Protein AF-A0AAD2PWJ9-F1 (afdb_monomer_lite)

Radius of gyration: 21.35 Å; chains: 1; bounding box: 57×37×67 Å

Foldseek 3Di:
DDPVVVVVVVVVVVVPDQDWDWDADPQQWIWIAHSVQRDIDGGPHHDDPLNVVLVVCVVVDPDADVVQFVQWAWDAPVDPQGIFIFRAPVVVPWDWDAFSHWPHWLAADKDQDPVPAPDCLLWDDQDVRRIIGRCPVVCVDRVTDDCSRAAAAPQVPAFKDKDKDKDQAPPVVPPPPDVRIDIIIIMTGRGIHTHGDTHHYHPDDVVCVVVVVVND

Sequence (216 aa):
MSLRFTILLLLSSFISRYQAWTIPLPGGGKISYEGSDGLLRIQTQPSPPGLEQMTEALTSASQIDPLIEASIVIKDTGTIKGYGAYWMDEEQGGVVLPKHTFLGFYQGEARNSLDSIKNTEYLMTLDGGNTYVDGYERAQDRSVFSPVHLNHEDASKANCVRMLLTFLSHDENGSDNNNGRIKQCAFFTSRDIACGEELTFDYGSNYWRGRESEKI

pLDDT: mean 81.37, std 14.87, range [47.31, 98.38]

Structure (mmCIF, N/CA/C/O backbone):
data_AF-A0AAD2PWJ9-F1
#
_entry.id   AF-A0AAD2PWJ9-F1
#
loop_
_atom_site.group_PDB
_atom_site.id
_atom_site.type_symbol
_atom_site.label_atom_id
_atom_site.label_alt_id
_atom_site.label_comp_id
_atom_site.label_asym_id
_atom_site.label_entity_id
_atom_site.label_seq_id
_atom_site.pdbx_PDB_ins_code
_atom_site.Cartn_x
_atom_site.Cartn_y
_atom_site.Cartn_z
_atom_site.occupancy
_atom_site.B_iso_or_equiv
_atom_site.auth_seq_id
_atom_site.auth_comp_id
_atom_site.auth_asym_id
_atom_site.auth_atom_id
_atom_site.pdbx_PDB_model_num
ATOM 1 N N . MET A 1 1 ? -36.263 -6.636 -49.260 1.00 54.06 1 MET A N 1
ATOM 2 C CA . MET A 1 1 ? -35.192 -6.445 -48.256 1.00 54.06 1 MET A CA 1
ATOM 3 C C . MET A 1 1 ? -34.879 -7.819 -47.673 1.00 54.06 1 MET A C 1
ATOM 5 O O . MET A 1 1 ? -35.822 -8.499 -47.292 1.00 54.06 1 MET A O 1
ATOM 9 N N . SER A 1 2 ? -33.637 -8.312 -47.755 1.00 67.44 2 SER A N 1
ATOM 10 C CA . SER A 1 2 ? -33.341 -9.708 -47.377 1.00 67.44 2 SER A CA 1
ATOM 11 C C . SER A 1 2 ? -33.334 -9.872 -45.852 1.00 67.44 2 SER A C 1
ATOM 13 O O . SER A 1 2 ? -32.914 -8.960 -45.142 1.00 67.44 2 SER A O 1
ATOM 15 N N . LEU A 1 3 ? -33.754 -11.041 -45.354 1.00 61.19 3 LEU A N 1
ATOM 16 C CA . LEU A 1 3 ? -33.785 -11.379 -43.922 1.00 61.19 3 LEU A CA 1
ATOM 17 C C . LEU A 1 3 ? -32.432 -11.127 -43.224 1.00 61.19 3 LEU A C 1
ATOM 19 O O . LEU A 1 3 ? -32.390 -10.735 -42.063 1.00 61.19 3 LEU A O 1
ATOM 23 N N . ARG A 1 4 ? -31.318 -11.265 -43.960 1.00 57.16 4 ARG A N 1
ATOM 24 C CA . ARG A 1 4 ? -29.963 -10.973 -43.464 1.00 57.16 4 ARG A CA 1
ATOM 25 C C . ARG A 1 4 ? -29.737 -9.478 -43.211 1.00 57.16 4 ARG A C 1
ATOM 27 O O . ARG A 1 4 ? -29.061 -9.128 -42.254 1.00 57.16 4 ARG A O 1
ATOM 34 N N . PHE A 1 5 ? -30.335 -8.605 -44.023 1.00 63.25 5 PHE A N 1
ATOM 35 C CA . PHE A 1 5 ? -30.243 -7.149 -43.866 1.00 63.25 5 PHE A CA 1
ATOM 36 C C . PHE A 1 5 ? -31.072 -6.648 -42.675 1.00 63.25 5 PHE A C 1
ATOM 38 O O . PHE A 1 5 ? -30.644 -5.744 -41.967 1.00 63.25 5 PHE A O 1
ATOM 45 N N . THR A 1 6 ? -32.225 -7.270 -42.408 1.00 65.19 6 THR A N 1
ATOM 46 C CA . THR A 1 6 ? -33.069 -6.949 -41.244 1.00 65.19 6 THR A CA 1
ATOM 47 C C . THR A 1 6 ? -32.429 -7.404 -39.928 1.00 65.19 6 THR A C 1
ATOM 49 O O . THR A 1 6 ? -32.486 -6.669 -38.948 1.00 65.19 6 THR A O 1
ATOM 52 N N . ILE A 1 7 ? -31.753 -8.560 -39.906 1.00 65.81 7 ILE A N 1
ATOM 53 C CA . ILE A 1 7 ? -31.007 -9.041 -38.726 1.00 65.81 7 ILE A CA 1
ATOM 54 C C . ILE A 1 7 ? -29.798 -8.139 -38.426 1.00 65.81 7 ILE A C 1
ATOM 56 O O . ILE A 1 7 ? -29.570 -7.803 -37.268 1.00 65.81 7 ILE A O 1
ATOM 60 N N . LEU A 1 8 ? -29.067 -7.683 -39.450 1.00 55.53 8 LEU A N 1
ATOM 61 C CA . LEU A 1 8 ? -27.950 -6.741 -39.281 1.00 55.53 8 LEU A CA 1
ATOM 62 C C . LEU A 1 8 ? -28.400 -5.361 -38.776 1.00 55.53 8 LEU A C 1
ATOM 64 O O . LEU A 1 8 ? -27.744 -4.807 -37.901 1.00 55.53 8 LEU A O 1
ATOM 68 N N . LEU A 1 9 ? -29.537 -4.843 -39.255 1.00 55.16 9 LEU A N 1
ATOM 69 C CA . LEU A 1 9 ? -30.120 -3.581 -38.772 1.00 55.16 9 LEU A CA 1
ATOM 70 C C . LEU A 1 9 ? -30.690 -3.682 -37.346 1.00 55.16 9 LEU A C 1
ATOM 72 O O . LEU A 1 9 ? -30.608 -2.719 -36.582 1.00 55.16 9 LEU A O 1
ATOM 76 N N . LEU A 1 10 ? -31.241 -4.838 -36.963 1.00 54.06 10 LEU A N 1
ATOM 77 C CA . LEU A 1 10 ? -31.701 -5.095 -35.592 1.00 54.06 10 LEU A CA 1
ATOM 78 C C . LEU A 1 10 ? -30.527 -5.279 -34.622 1.00 54.06 10 LEU A C 1
ATOM 80 O O . LEU A 1 10 ? -30.579 -4.758 -33.514 1.00 54.06 10 LEU A O 1
ATOM 84 N N . LEU A 1 11 ? -29.440 -5.932 -35.047 1.00 54.09 11 LEU A N 1
ATOM 85 C CA . LEU A 1 11 ? -28.205 -6.022 -34.261 1.00 54.09 11 LEU A CA 1
ATOM 86 C C . LEU A 1 11 ? -27.522 -4.656 -34.127 1.00 54.09 11 LEU A C 1
ATOM 88 O O . LEU A 1 11 ? -27.098 -4.302 -33.032 1.00 54.09 11 LEU A O 1
ATOM 92 N N . SER A 1 12 ? -27.476 -3.840 -35.184 1.00 52.56 12 SER A N 1
ATOM 93 C CA . SER A 1 12 ? -26.859 -2.508 -35.108 1.00 52.56 12 SER A CA 1
ATOM 94 C C . SER A 1 12 ? -27.659 -1.520 -34.256 1.00 52.56 12 SER A C 1
ATOM 96 O O . SER A 1 12 ? -27.064 -0.670 -33.601 1.00 52.56 12 SER A O 1
ATOM 98 N N . SER A 1 13 ? -28.991 -1.642 -34.215 1.00 50.00 13 SER A N 1
ATOM 99 C CA . SER A 1 13 ? -29.840 -0.828 -33.328 1.00 50.00 13 SER A CA 1
ATOM 100 C C . SER A 1 13 ? -29.889 -1.336 -31.880 1.00 50.00 13 SER A C 1
ATOM 102 O O . SER A 1 13 ? -30.145 -0.541 -30.975 1.00 50.00 13 SER A O 1
ATOM 104 N N . PHE A 1 14 ? -29.555 -2.610 -31.636 1.00 50.50 14 PHE A N 1
ATOM 105 C CA . PHE A 1 14 ? -29.286 -3.128 -30.288 1.00 50.50 14 PHE A CA 1
ATOM 106 C C . PHE A 1 14 ? -27.912 -2.701 -29.754 1.00 50.50 14 PHE A C 1
ATOM 108 O O . PHE A 1 14 ? -27.767 -2.469 -28.559 1.00 50.50 14 PHE A O 1
ATOM 115 N N . ILE A 1 15 ? -26.916 -2.543 -30.630 1.00 53.16 15 ILE A N 1
ATOM 116 C CA . ILE A 1 15 ? -25.550 -2.153 -30.242 1.00 53.16 15 ILE A CA 1
ATOM 117 C C . ILE A 1 15 ? -25.427 -0.633 -30.022 1.00 53.16 15 ILE A C 1
ATOM 119 O O . ILE A 1 15 ? -24.543 -0.181 -29.302 1.00 53.16 15 ILE A O 1
ATOM 123 N N . SER A 1 16 ? -26.355 0.178 -30.542 1.00 47.31 16 SER A N 1
ATOM 124 C CA . SER A 1 16 ? -26.347 1.638 -30.354 1.00 47.31 16 SER A CA 1
ATOM 125 C C . SER A 1 16 ? -26.913 2.135 -29.013 1.00 47.31 16 SER A C 1
ATOM 127 O O . SER A 1 16 ? -27.195 3.325 -28.869 1.00 47.31 16 SER A O 1
ATOM 129 N N . ARG A 1 17 ? -27.099 1.261 -28.017 1.00 53.38 17 ARG A N 1
ATOM 130 C CA . ARG A 1 17 ? -27.358 1.680 -26.633 1.00 53.38 17 ARG A CA 1
ATOM 131 C C . ARG A 1 17 ? -26.486 0.870 -25.689 1.00 53.38 17 ARG A C 1
ATOM 133 O O . ARG A 1 17 ? -26.799 -0.274 -25.398 1.00 53.38 17 ARG A O 1
ATOM 140 N N . TYR A 1 18 ? -25.416 1.521 -25.251 1.00 59.09 18 TYR A N 1
ATOM 141 C CA . TYR A 1 18 ? -24.544 1.306 -24.095 1.00 59.09 18 TYR A CA 1
ATOM 142 C C . TYR A 1 18 ? -25.186 0.628 -22.865 1.00 59.09 18 TYR A C 1
ATOM 144 O O . TYR A 1 18 ? -25.239 1.203 -21.781 1.00 59.09 18 TYR A O 1
ATOM 152 N N . GLN A 1 19 ? -25.712 -0.585 -22.994 1.00 68.94 19 GLN A N 1
ATOM 153 C CA . GLN A 1 19 ? -26.143 -1.369 -21.848 1.00 68.94 19 GLN A CA 1
ATOM 154 C C . GLN A 1 19 ? -24.957 -2.186 -21.375 1.00 68.94 19 GLN A C 1
ATOM 156 O O . GLN A 1 19 ? -24.329 -2.892 -22.165 1.00 68.94 19 GLN A O 1
ATOM 161 N N . ALA A 1 20 ? -24.636 -2.051 -20.091 1.00 80.38 20 ALA A N 1
ATOM 162 C CA . ALA A 1 20 ? -23.666 -2.923 -19.467 1.00 80.38 20 ALA A CA 1
ATOM 163 C C . ALA A 1 20 ? -24.144 -4.375 -19.596 1.00 80.38 20 ALA A C 1
ATOM 165 O O . ALA A 1 20 ? -25.328 -4.666 -19.407 1.00 80.38 20 ALA A O 1
ATOM 166 N N . TRP A 1 21 ? -23.241 -5.285 -19.940 1.00 86.38 21 TRP A N 1
ATOM 167 C CA . TRP A 1 21 ? -23.565 -6.703 -20.073 1.00 86.38 21 TRP A CA 1
ATOM 168 C C . TRP A 1 21 ? -22.452 -7.566 -19.500 1.00 86.38 21 TRP A C 1
ATOM 170 O O . TRP A 1 21 ? -21.297 -7.158 -19.445 1.00 86.38 21 TRP A O 1
ATOM 180 N N . THR A 1 22 ? -22.813 -8.771 -19.057 1.00 85.56 22 THR A N 1
ATOM 181 C CA . THR A 1 22 ? -21.877 -9.772 -18.534 1.00 85.56 22 THR A CA 1
ATOM 182 C C . THR A 1 22 ? -22.190 -11.134 -19.149 1.00 85.56 22 THR A C 1
ATOM 184 O O . THR A 1 22 ? -23.333 -11.584 -19.118 1.00 85.56 22 THR A O 1
ATOM 187 N N . ILE A 1 23 ? -21.171 -11.798 -19.691 1.00 85.62 23 ILE A N 1
ATOM 188 C CA . ILE A 1 23 ? -21.206 -13.156 -20.236 1.00 85.62 23 ILE A CA 1
ATOM 189 C C . ILE A 1 23 ? -20.394 -14.055 -19.291 1.00 85.62 23 ILE A C 1
ATOM 191 O O . ILE A 1 23 ? -19.178 -13.877 -19.201 1.00 85.62 23 ILE A O 1
ATOM 195 N N . PRO A 1 24 ? -21.008 -15.018 -18.583 1.00 82.62 24 PRO A N 1
ATOM 196 C CA . PRO A 1 24 ? -20.257 -15.965 -17.765 1.00 82.62 24 PRO A CA 1
ATOM 197 C C . PRO A 1 24 ? -19.413 -16.900 -18.645 1.00 82.62 24 PRO A C 1
ATOM 199 O O . PRO A 1 24 ? -19.848 -17.318 -19.720 1.00 82.62 24 PRO A O 1
ATOM 202 N N . LEU A 1 25 ? -18.216 -17.254 -18.180 1.00 73.56 25 LEU A N 1
ATOM 203 C CA . LEU A 1 25 ? -17.320 -18.221 -18.817 1.00 73.56 25 LEU A CA 1
ATOM 204 C C . LEU A 1 25 ? -17.275 -19.539 -18.019 1.00 73.56 25 LEU A C 1
ATOM 206 O O . LEU A 1 25 ? -17.436 -19.534 -16.794 1.00 73.56 25 LEU A O 1
ATOM 210 N N . PRO A 1 26 ? -17.003 -20.684 -18.675 1.00 76.06 26 PRO A N 1
ATOM 211 C CA . PRO A 1 26 ? -16.694 -21.933 -17.981 1.00 76.06 26 PRO A CA 1
ATOM 212 C C . PRO A 1 26 ? -15.538 -21.756 -16.986 1.00 76.06 26 PRO A C 1
ATOM 214 O O . PRO A 1 26 ? -14.587 -21.027 -17.255 1.00 76.06 26 PRO A O 1
ATOM 217 N N . GLY A 1 27 ? -15.614 -22.425 -15.833 1.00 78.94 27 GLY A N 1
ATOM 218 C CA . GLY A 1 27 ? -14.617 -22.273 -14.766 1.00 78.94 27 GLY A CA 1
ATOM 219 C C . GLY A 1 27 ? -14.813 -21.035 -13.883 1.00 78.94 27 GLY A C 1
ATOM 220 O O . GLY A 1 27 ? -13.933 -20.725 -13.090 1.00 78.94 27 GLY A O 1
ATOM 221 N N . GLY A 1 28 ? -15.954 -20.342 -13.995 1.00 77.94 28 GLY A N 1
ATOM 222 C CA . GLY A 1 28 ? -16.345 -19.237 -13.110 1.00 77.94 28 GLY A CA 1
ATOM 223 C C . GLY A 1 28 ? -15.779 -17.866 -13.490 1.00 77.94 28 GLY A C 1
ATOM 224 O O . GLY A 1 28 ? -15.971 -16.912 -12.744 1.00 77.94 28 GLY A O 1
ATOM 225 N N . GLY A 1 29 ? -15.109 -17.753 -14.639 1.00 77.50 29 GLY A N 1
ATOM 226 C CA . GLY A 1 29 ? -14.741 -16.465 -15.229 1.00 77.50 29 GLY A CA 1
ATOM 227 C C . GLY A 1 29 ? -15.942 -15.712 -15.820 1.00 77.50 29 GLY A C 1
ATOM 228 O O . GLY A 1 29 ? -17.065 -16.217 -15.845 1.00 77.50 29 GLY A O 1
ATOM 229 N N . LYS A 1 30 ? -15.709 -14.509 -16.350 1.00 85.88 30 LYS A N 1
ATOM 230 C CA . LYS A 1 30 ? -16.717 -13.698 -17.046 1.00 85.88 30 LYS A CA 1
ATOM 231 C C . LYS A 1 30 ? -16.091 -12.726 -18.047 1.00 85.88 30 LYS A C 1
ATOM 233 O O . LYS A 1 30 ? -14.944 -12.325 -17.897 1.00 85.88 30 LYS A O 1
ATOM 238 N N . ILE A 1 31 ? -16.854 -12.323 -19.055 1.00 78.69 31 ILE A N 1
ATOM 239 C CA . ILE A 1 31 ? -16.565 -11.170 -19.915 1.00 78.69 31 ILE A CA 1
ATOM 240 C C . ILE A 1 31 ? -17.619 -10.119 -19.599 1.00 78.69 31 ILE A C 1
ATOM 242 O O . ILE A 1 31 ? -18.802 -10.432 -19.686 1.00 78.69 31 ILE A O 1
ATOM 246 N N . SER A 1 32 ? -17.236 -8.900 -19.244 1.00 84.25 32 SER A N 1
ATOM 247 C CA . SER A 1 32 ? -18.187 -7.813 -19.008 1.00 84.25 32 SER A CA 1
ATOM 248 C C . SER A 1 32 ? -17.852 -6.580 -19.829 1.00 84.25 32 SER A C 1
ATOM 250 O O . SER A 1 32 ? -16.694 -6.324 -20.141 1.00 84.25 32 SER A O 1
ATOM 252 N N . TYR A 1 33 ? -18.877 -5.822 -20.193 1.00 75.81 33 TYR A N 1
ATOM 253 C CA . TYR A 1 33 ? -18.756 -4.520 -20.833 1.00 75.81 33 TYR A CA 1
ATOM 254 C C . TYR A 1 33 ? -19.504 -3.495 -19.991 1.00 75.81 33 TYR A C 1
ATOM 256 O O . TYR A 1 33 ? -20.677 -3.707 -19.681 1.00 75.81 33 TYR A O 1
ATOM 264 N N . GLU A 1 34 ? -18.840 -2.405 -19.621 1.00 81.31 34 GLU A N 1
ATOM 265 C CA . GLU A 1 34 ? -19.425 -1.287 -18.877 1.00 81.31 34 GLU A CA 1
ATOM 266 C C . GLU A 1 34 ? -19.767 -0.153 -19.848 1.00 81.31 34 GLU A C 1
ATOM 268 O O . GLU A 1 34 ? -18.897 0.451 -20.473 1.00 81.31 34 GLU A O 1
ATOM 273 N N . GLY A 1 35 ? -21.068 0.108 -20.012 1.00 66.12 35 GLY A N 1
ATOM 274 C CA . GLY A 1 35 ? -21.578 1.018 -21.040 1.00 66.12 35 GLY A CA 1
ATOM 275 C C . GLY A 1 35 ? -21.257 2.498 -20.812 1.00 66.12 35 GLY A C 1
ATOM 276 O O . GLY A 1 35 ? -21.171 3.238 -21.784 1.00 66.12 35 GLY A O 1
ATOM 277 N N . SER A 1 36 ? -21.066 2.941 -19.569 1.00 61.59 36 SER A N 1
ATOM 278 C CA . SER A 1 36 ? -20.714 4.336 -19.264 1.00 61.59 36 SER A CA 1
ATOM 279 C C . SER A 1 36 ? -19.275 4.681 -19.655 1.00 61.59 36 SER A C 1
ATOM 281 O O . SER A 1 36 ? -19.013 5.799 -20.094 1.00 61.59 36 SER A O 1
ATOM 283 N N . ASP A 1 37 ? -18.375 3.699 -19.574 1.00 60.62 37 ASP A N 1
ATOM 284 C CA . ASP A 1 37 ? -16.926 3.924 -19.625 1.00 60.62 37 ASP A CA 1
ATOM 285 C C . ASP A 1 37 ? -16.299 3.269 -20.872 1.00 60.62 37 ASP A C 1
ATOM 287 O O . ASP A 1 37 ? -15.117 3.438 -21.164 1.00 60.62 37 ASP A O 1
ATOM 291 N N . GLY A 1 38 ? -17.088 2.485 -21.616 1.00 68.25 38 GLY A N 1
ATOM 292 C CA . GLY A 1 38 ? -16.645 1.744 -22.796 1.00 68.25 38 GLY A CA 1
ATOM 293 C C . GLY A 1 38 ? -15.683 0.593 -22.487 1.00 68.25 38 GLY A C 1
ATOM 294 O O . GLY A 1 38 ? -15.054 0.062 -23.405 1.00 68.25 38 GLY A O 1
ATOM 295 N N . LEU A 1 39 ? -15.554 0.200 -21.219 1.00 64.19 39 LEU A N 1
ATOM 296 C CA . LEU A 1 39 ? -14.553 -0.758 -20.772 1.00 64.19 39 LEU A CA 1
ATOM 297 C C . LEU A 1 39 ? -15.022 -2.201 -20.992 1.00 64.19 39 LEU A C 1
ATOM 299 O O . LEU A 1 39 ? -16.047 -2.623 -20.460 1.00 64.19 39 LEU A O 1
ATOM 303 N N . LEU A 1 40 ? -14.235 -2.980 -21.739 1.00 68.31 40 LEU A N 1
ATOM 304 C CA . LEU A 1 40 ? -14.390 -4.431 -21.868 1.00 68.31 40 LEU A CA 1
ATOM 305 C C . LEU A 1 40 ? -13.434 -5.137 -20.897 1.00 68.31 40 LEU A C 1
ATOM 307 O O . LEU A 1 40 ? -12.215 -5.012 -21.017 1.00 68.31 40 LEU A O 1
ATOM 311 N N . ARG A 1 41 ? -13.973 -5.925 -19.968 1.00 74.88 41 ARG A N 1
ATOM 312 C CA . ARG A 1 41 ? -13.213 -6.743 -19.017 1.00 74.88 41 ARG A CA 1
ATOM 313 C C . ARG A 1 41 ? -13.334 -8.217 -19.390 1.00 74.88 41 ARG A C 1
ATOM 315 O O . ARG A 1 41 ? -14.427 -8.711 -19.652 1.00 74.88 41 ARG A O 1
ATOM 322 N N . ILE A 1 42 ? -12.214 -8.935 -19.386 1.00 76.38 42 ILE A N 1
ATOM 323 C CA . ILE A 1 42 ? -12.177 -10.392 -19.559 1.00 76.38 42 ILE A CA 1
ATOM 324 C C . ILE A 1 42 ? -11.506 -10.984 -18.332 1.00 76.38 42 ILE A C 1
ATOM 326 O O . ILE A 1 42 ? -10.346 -10.702 -18.041 1.00 76.38 42 ILE A O 1
ATOM 330 N N . GLN A 1 43 ? -12.239 -11.835 -17.639 1.00 74.19 43 GLN A N 1
ATOM 331 C CA . GLN A 1 43 ? -11.822 -12.490 -16.421 1.00 74.19 43 GLN A CA 1
ATOM 332 C C . GLN A 1 43 ? -11.886 -14.000 -16.633 1.00 74.19 43 GLN A C 1
ATOM 334 O O . GLN A 1 43 ? -12.955 -14.568 -16.827 1.00 74.19 43 GLN A O 1
ATOM 339 N N . THR A 1 44 ? -10.740 -14.673 -16.624 1.00 73.31 44 THR A N 1
ATOM 340 C CA . THR A 1 44 ? -10.645 -16.099 -16.989 1.00 73.31 44 THR A CA 1
ATOM 341 C C . THR A 1 44 ? -10.761 -17.056 -15.802 1.00 73.31 44 THR A C 1
ATOM 343 O O . THR A 1 44 ? -10.765 -18.266 -15.998 1.00 73.31 44 THR A O 1
ATOM 346 N N . GLN A 1 45 ? -10.837 -16.535 -14.578 1.00 73.56 45 GLN A N 1
ATOM 347 C CA . GLN A 1 45 ? -10.980 -17.302 -13.337 1.00 73.56 45 GLN A CA 1
ATOM 348 C C . GLN A 1 45 ? -12.017 -16.640 -12.420 1.00 73.56 45 GLN A C 1
ATOM 350 O O . GLN A 1 45 ? -12.281 -15.452 -12.607 1.00 73.56 45 GLN A O 1
ATOM 355 N N . PRO A 1 46 ? -12.602 -17.355 -11.442 1.00 73.81 46 PRO A N 1
ATOM 356 C CA . PRO A 1 46 ? -13.548 -16.767 -10.499 1.00 73.81 46 PRO A CA 1
ATOM 357 C C . PRO A 1 46 ? -12.931 -15.581 -9.771 1.00 73.81 46 PRO A C 1
ATOM 359 O O . PRO A 1 46 ? -11.757 -15.622 -9.401 1.00 73.81 46 PRO A O 1
ATOM 362 N N . SER A 1 47 ? -13.727 -14.535 -9.550 1.00 62.09 47 SER A N 1
ATOM 363 C CA . SER A 1 47 ? -13.305 -13.409 -8.719 1.00 62.09 47 SER A CA 1
ATOM 364 C C . SER A 1 47 ? -13.049 -13.969 -7.325 1.00 62.09 47 SER A C 1
ATOM 366 O O . SER A 1 47 ? -13.964 -14.580 -6.761 1.00 62.09 47 SER A O 1
ATOM 368 N N . PRO A 1 48 ? -11.863 -13.771 -6.728 1.00 61.91 48 PRO A N 1
ATOM 369 C CA . PRO A 1 48 ? -11.747 -13.867 -5.286 1.00 61.91 48 PRO A CA 1
ATOM 370 C C . PRO A 1 48 ? -12.861 -13.008 -4.662 1.00 61.91 48 PRO A C 1
ATOM 372 O O . PRO A 1 48 ? -13.139 -11.917 -5.181 1.00 61.91 48 PRO A O 1
ATOM 375 N N . PRO A 1 49 ? -13.528 -13.471 -3.593 1.00 61.72 49 PRO A N 1
ATOM 376 C CA . PRO A 1 49 ? -14.548 -12.677 -2.918 1.00 61.72 49 PRO A CA 1
ATOM 377 C C . PRO A 1 49 ? -14.019 -11.265 -2.613 1.00 61.72 49 PRO A C 1
ATOM 379 O O . PRO A 1 49 ? -12.982 -11.130 -1.971 1.00 61.72 49 PRO A O 1
ATOM 382 N N . GLY A 1 50 ? -14.709 -10.227 -3.100 1.00 59.16 50 GLY A N 1
ATOM 383 C CA . GLY A 1 50 ? -14.326 -8.817 -2.920 1.00 59.16 50 GLY A CA 1
ATOM 384 C C . GLY A 1 50 ? -13.595 -8.157 -4.099 1.00 59.16 50 GLY A C 1
ATOM 385 O O . GLY A 1 50 ? -13.607 -6.932 -4.185 1.00 59.16 50 GLY A O 1
ATOM 386 N N . LEU A 1 51 ? -13.048 -8.919 -5.059 1.00 65.56 51 LEU A N 1
ATOM 387 C CA . LEU A 1 51 ? -12.298 -8.344 -6.191 1.00 65.56 51 LEU A CA 1
ATOM 388 C C . LEU A 1 51 ? -13.151 -7.404 -7.062 1.00 65.56 51 LEU A C 1
ATOM 390 O O . LEU A 1 51 ? -12.650 -6.393 -7.547 1.00 65.56 51 LEU A O 1
ATOM 394 N N . GLU A 1 52 ? -14.434 -7.713 -7.255 1.00 63.91 52 GLU A N 1
ATOM 395 C CA . GLU A 1 52 ? -15.335 -6.896 -8.084 1.00 63.91 52 GLU A CA 1
ATOM 396 C C . GLU A 1 52 ? -15.569 -5.511 -7.478 1.00 63.91 52 GLU A C 1
ATOM 398 O O . GLU A 1 52 ? -15.436 -4.516 -8.179 1.00 63.91 52 GLU A O 1
ATOM 403 N N . GLN A 1 53 ? -15.777 -5.440 -6.160 1.00 64.94 53 GLN A N 1
ATOM 404 C CA . GLN A 1 53 ? -15.939 -4.179 -5.426 1.00 64.94 53 GLN A CA 1
ATOM 405 C C . GLN A 1 53 ? -14.657 -3.336 -5.471 1.00 64.94 53 GLN A C 1
ATOM 407 O O . GLN A 1 53 ? -14.709 -2.130 -5.692 1.00 64.94 53 GLN A O 1
ATOM 412 N N . MET A 1 54 ? -13.492 -3.979 -5.331 1.00 62.84 54 MET A N 1
ATOM 413 C CA . MET A 1 54 ? -12.192 -3.304 -5.453 1.00 62.84 54 MET A CA 1
ATOM 414 C C . MET A 1 54 ? -11.953 -2.779 -6.876 1.00 62.84 54 MET A C 1
ATOM 416 O O . MET A 1 54 ? -11.345 -1.730 -7.067 1.00 62.84 54 MET A O 1
ATOM 420 N N . THR A 1 55 ? -12.432 -3.513 -7.881 1.00 60.91 55 THR A N 1
ATOM 421 C CA . THR A 1 55 ? -12.275 -3.170 -9.297 1.00 60.91 55 THR A CA 1
ATOM 422 C C . THR A 1 55 ? -13.192 -2.020 -9.716 1.00 60.91 55 THR A C 1
ATOM 424 O O . THR A 1 55 ? -12.745 -1.143 -10.454 1.00 60.91 55 THR A O 1
ATOM 427 N N . GLU A 1 56 ? -14.436 -1.991 -9.230 1.00 62.16 56 GLU A N 1
ATOM 428 C CA . GLU A 1 56 ? -15.367 -0.871 -9.428 1.00 62.16 56 GLU A CA 1
ATOM 429 C C . GLU A 1 56 ? -14.815 0.422 -8.816 1.00 62.16 56 GLU A C 1
ATOM 431 O O . GLU A 1 56 ? -14.789 1.452 -9.494 1.00 62.16 56 GLU A O 1
ATOM 436 N N . ALA A 1 57 ? -14.274 0.347 -7.591 1.00 59.06 57 ALA A N 1
ATOM 437 C CA . ALA A 1 57 ? -13.643 1.485 -6.923 1.00 59.06 57 ALA A CA 1
ATOM 438 C C . ALA A 1 57 ? -12.514 2.106 -7.767 1.00 59.06 57 ALA A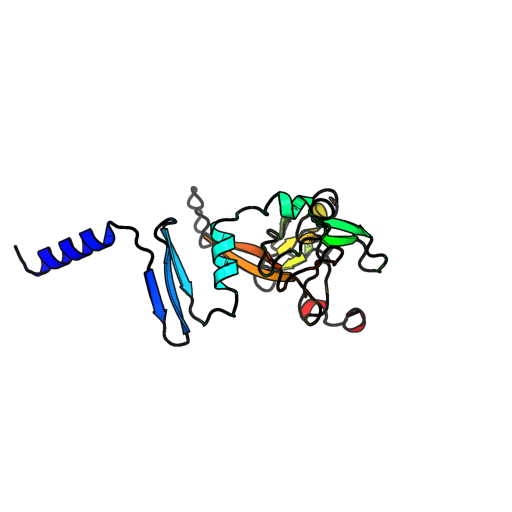 C 1
ATOM 440 O O . ALA A 1 57 ? -12.408 3.327 -7.843 1.00 59.06 57 ALA A O 1
ATOM 441 N N . LEU A 1 58 ? -11.714 1.289 -8.460 1.00 60.84 58 LEU A N 1
ATOM 442 C CA . LEU A 1 58 ? -10.596 1.752 -9.297 1.00 60.84 58 LEU A CA 1
ATOM 443 C C . LEU A 1 58 ? -11.013 2.437 -10.591 1.00 60.84 58 LEU A C 1
ATOM 445 O O . LEU A 1 58 ? -10.299 3.317 -11.063 1.00 60.84 58 LEU A O 1
ATOM 449 N N . THR A 1 59 ? -12.129 2.028 -11.192 1.00 57.97 59 THR A N 1
ATOM 450 C CA . THR A 1 59 ? -12.629 2.685 -12.409 1.00 57.97 59 THR A CA 1
ATOM 451 C C . THR A 1 59 ? -13.099 4.109 -12.140 1.00 57.97 59 THR A C 1
ATOM 453 O O . THR A 1 59 ? -12.968 4.963 -13.012 1.00 57.97 59 THR A O 1
ATOM 456 N N . SER A 1 60 ? -13.561 4.391 -10.919 1.00 55.31 60 SER A N 1
ATOM 457 C CA . SER A 1 60 ? -13.924 5.740 -10.477 1.00 55.31 60 SER A CA 1
ATOM 458 C C . SER A 1 60 ? -12.788 6.512 -9.797 1.00 55.31 60 SER A C 1
ATOM 460 O O . SER A 1 60 ? -12.786 7.741 -9.837 1.00 55.31 60 SER A O 1
ATOM 462 N N . ALA A 1 61 ? -11.833 5.827 -9.159 1.00 57.53 61 ALA A N 1
ATOM 463 C CA . ALA A 1 61 ? -10.817 6.451 -8.317 1.00 57.53 61 ALA A CA 1
ATOM 464 C C . ALA A 1 61 ? -9.429 6.404 -8.972 1.00 57.53 61 ALA A C 1
ATOM 466 O O . ALA A 1 61 ? -8.685 5.432 -8.851 1.00 57.53 61 ALA A O 1
ATOM 467 N N . SER A 1 62 ? -9.043 7.500 -9.626 1.00 69.50 62 SER A N 1
ATOM 468 C CA . SER A 1 62 ? -7.638 7.758 -9.978 1.00 69.50 62 SER A CA 1
ATOM 469 C C . SER A 1 62 ? -6.823 8.276 -8.785 1.00 69.50 62 SER A C 1
ATOM 471 O O . SER A 1 62 ? -5.593 8.289 -8.832 1.00 69.50 62 SER A O 1
ATOM 473 N N . GLN A 1 63 ? -7.503 8.702 -7.718 1.00 81.62 63 GLN A N 1
ATOM 474 C CA . GLN A 1 63 ? -6.935 9.305 -6.516 1.00 81.62 63 GLN A CA 1
ATOM 475 C C . GLN A 1 63 ? -7.638 8.753 -5.273 1.00 81.62 63 GLN A C 1
ATOM 477 O O . GLN A 1 63 ? -8.786 8.314 -5.345 1.00 81.62 63 GLN A O 1
ATOM 482 N N . ILE A 1 64 ? -6.926 8.745 -4.148 1.00 90.00 64 ILE A N 1
ATOM 483 C CA . ILE A 1 64 ? -7.512 8.457 -2.837 1.00 90.00 64 ILE A CA 1
ATOM 484 C C . ILE A 1 64 ? -8.563 9.527 -2.501 1.00 90.00 64 ILE A C 1
ATOM 486 O O . ILE A 1 64 ? -8.433 10.675 -2.927 1.00 90.00 64 ILE A O 1
ATOM 490 N N . ASP A 1 65 ? -9.606 9.156 -1.756 1.00 90.00 65 ASP A N 1
ATOM 491 C CA . ASP A 1 65 ? -10.535 10.142 -1.198 1.00 90.00 65 ASP A CA 1
ATOM 492 C C . ASP A 1 65 ? -9.745 11.120 -0.301 1.00 90.00 65 ASP A C 1
ATOM 494 O O . ASP A 1 65 ? -9.088 10.661 0.641 1.00 90.00 65 ASP A O 1
ATOM 498 N N . PRO A 1 66 ? -9.787 12.443 -0.553 1.00 91.31 66 PRO A N 1
ATOM 499 C CA . PRO A 1 66 ? -9.029 13.418 0.229 1.00 91.31 66 PRO A CA 1
ATOM 500 C C . PRO A 1 66 ? -9.337 13.392 1.730 1.00 91.31 66 PRO A C 1
ATOM 502 O O . PRO A 1 66 ? -8.462 13.709 2.533 1.00 91.31 66 PRO A O 1
ATOM 505 N N . LEU A 1 67 ? -10.557 13.011 2.126 1.00 90.81 67 LEU A N 1
ATOM 506 C CA . LEU A 1 67 ? -10.915 12.866 3.538 1.00 90.81 67 LEU A CA 1
ATOM 507 C C . LEU A 1 67 ? -10.230 11.646 4.151 1.00 90.81 67 LEU A C 1
ATOM 509 O O . LEU A 1 67 ? -9.722 11.728 5.264 1.00 90.81 67 LEU A O 1
ATOM 513 N N . ILE A 1 68 ? -10.164 10.533 3.416 1.00 93.00 68 ILE A N 1
ATOM 514 C CA . ILE A 1 68 ? -9.431 9.347 3.871 1.00 93.00 68 ILE A CA 1
ATOM 515 C C . ILE A 1 68 ? -7.938 9.668 3.975 1.00 93.00 68 ILE A C 1
ATOM 517 O O . ILE A 1 68 ? -7.318 9.321 4.975 1.00 93.00 68 ILE A O 1
ATOM 521 N N . GLU A 1 69 ? -7.363 10.347 2.980 1.00 94.31 69 GLU A N 1
ATOM 522 C CA . GLU A 1 69 ? -5.947 10.733 2.988 1.00 94.31 69 GLU A CA 1
ATOM 523 C C . GLU A 1 69 ? -5.602 11.639 4.175 1.00 94.31 69 GLU A C 1
ATOM 525 O O . GLU A 1 69 ? -4.626 11.376 4.876 1.00 94.31 69 GLU A O 1
ATOM 530 N N . ALA A 1 70 ? -6.420 12.665 4.430 1.00 92.81 70 ALA A N 1
ATOM 531 C CA . ALA A 1 70 ? -6.220 13.598 5.537 1.00 92.81 70 ALA A CA 1
ATOM 532 C C . ALA A 1 70 ? -6.356 12.932 6.917 1.00 92.81 70 ALA A C 1
ATOM 534 O O . ALA A 1 70 ? -5.697 13.356 7.866 1.00 92.81 70 ALA A O 1
ATOM 535 N N . SER A 1 71 ? -7.168 11.877 7.023 1.00 94.62 71 SER A N 1
ATOM 536 C CA . SER A 1 71 ? -7.360 11.109 8.259 1.00 94.62 71 SER A CA 1
ATOM 537 C C . SER A 1 71 ? -6.303 10.016 8.478 1.00 94.62 71 SER A C 1
ATOM 539 O O . SER A 1 71 ? -6.330 9.339 9.508 1.00 94.62 71 SER A O 1
ATOM 541 N N . ILE A 1 72 ? -5.355 9.817 7.553 1.00 96.12 72 ILE A N 1
ATOM 542 C CA . ILE A 1 72 ? -4.227 8.899 7.754 1.00 96.12 72 ILE A CA 1
ATOM 543 C C . ILE A 1 72 ? -2.994 9.679 8.209 1.00 96.12 72 ILE A C 1
ATOM 545 O O . ILE A 1 72 ? -2.437 10.497 7.481 1.00 96.12 72 ILE A O 1
ATOM 549 N N . VAL A 1 73 ? -2.510 9.361 9.409 1.00 96.44 73 VAL A N 1
ATOM 550 C CA . VAL A 1 73 ? -1.356 10.029 10.021 1.00 96.44 73 VAL A CA 1
ATOM 551 C C . VAL A 1 73 ? -0.131 9.128 9.968 1.00 96.44 73 VAL A C 1
ATOM 553 O O . VAL A 1 73 ? -0.176 7.972 10.391 1.00 96.44 73 VAL A O 1
ATOM 556 N N . ILE A 1 74 ? 0.993 9.677 9.505 1.00 97.88 74 ILE A N 1
ATOM 557 C CA . ILE A 1 74 ? 2.297 9.016 9.586 1.00 97.88 74 ILE A CA 1
ATOM 558 C C . ILE A 1 74 ? 2.963 9.381 10.912 1.00 97.88 74 ILE A C 1
ATOM 560 O O . ILE A 1 74 ? 3.224 10.555 11.179 1.00 97.88 74 ILE A O 1
ATOM 564 N N . LYS A 1 75 ? 3.271 8.387 11.745 1.00 97.00 75 LYS A N 1
ATOM 565 C CA . LYS A 1 75 ? 3.953 8.599 13.033 1.00 97.00 75 LYS A CA 1
ATOM 566 C C . LYS A 1 75 ? 4.953 7.491 13.336 1.00 97.00 75 LYS A C 1
ATOM 568 O O . LYS A 1 75 ? 4.945 6.444 12.697 1.00 97.00 75 LYS A O 1
ATOM 573 N N . ASP A 1 76 ? 5.834 7.756 14.294 1.00 97.19 76 ASP A N 1
ATOM 574 C CA . ASP A 1 76 ? 6.778 6.766 14.808 1.00 97.19 76 ASP A CA 1
ATOM 575 C C . ASP A 1 76 ? 6.011 5.598 15.455 1.00 97.19 76 ASP A C 1
ATOM 577 O O . ASP A 1 76 ? 5.105 5.810 16.264 1.00 97.19 76 ASP A O 1
ATOM 581 N N . THR A 1 77 ? 6.362 4.372 15.071 1.00 95.88 77 THR A N 1
ATOM 582 C CA . THR A 1 77 ? 5.775 3.126 15.591 1.00 95.88 77 THR A CA 1
ATOM 583 C C . THR A 1 77 ? 6.320 2.772 16.976 1.00 95.88 77 THR A C 1
ATOM 585 O O . THR A 1 77 ? 5.748 1.935 17.671 1.00 95.88 77 THR A O 1
ATOM 588 N N . GLY A 1 78 ? 7.456 3.356 17.378 1.00 95.12 78 GLY A N 1
ATOM 589 C CA . GLY A 1 78 ? 8.210 2.955 18.566 1.00 95.12 78 GLY A CA 1
ATOM 590 C C . GLY A 1 78 ? 8.913 1.601 18.419 1.00 95.12 78 GLY A C 1
ATOM 591 O O . GLY A 1 78 ? 9.380 1.039 19.411 1.00 95.12 78 GLY A O 1
ATOM 592 N N . THR A 1 79 ? 8.985 1.058 17.200 1.00 91.88 79 THR A N 1
ATOM 593 C CA . THR A 1 79 ? 9.612 -0.233 16.888 1.00 91.88 79 THR A CA 1
ATOM 594 C C . THR A 1 79 ? 10.772 -0.067 15.906 1.00 91.88 79 THR A C 1
ATOM 596 O O . THR A 1 79 ? 11.019 1.014 15.373 1.00 91.88 79 THR A O 1
ATOM 599 N N . ILE A 1 80 ? 11.468 -1.167 15.600 1.00 89.19 80 ILE A N 1
ATOM 600 C CA . ILE A 1 80 ? 12.509 -1.188 14.560 1.00 89.19 80 ILE A CA 1
ATOM 601 C C . ILE A 1 80 ? 11.976 -0.871 13.152 1.00 89.19 80 ILE A C 1
ATOM 603 O O . ILE A 1 80 ? 12.774 -0.552 12.276 1.00 89.19 80 ILE A O 1
ATOM 607 N N . LYS A 1 81 ? 10.651 -0.929 12.935 1.00 90.06 81 LYS A N 1
ATOM 608 C CA . LYS A 1 81 ? 10.009 -0.586 11.655 1.00 90.06 81 LYS A CA 1
ATOM 609 C C . LYS A 1 81 ? 10.052 0.926 11.369 1.00 90.06 81 LYS A C 1
ATOM 611 O O . LYS A 1 81 ? 9.845 1.346 10.237 1.00 90.06 81 LYS A O 1
ATOM 616 N N . GLY A 1 82 ? 10.358 1.755 12.372 1.00 94.56 82 GLY A N 1
ATOM 617 C CA . GLY A 1 82 ? 10.444 3.205 12.214 1.00 94.56 82 GLY A CA 1
ATOM 618 C C . GLY A 1 82 ? 9.060 3.842 12.173 1.00 94.56 82 GLY A C 1
ATOM 619 O O . GLY A 1 82 ? 8.346 3.804 13.169 1.00 94.56 82 GLY A O 1
ATOM 620 N N . TYR A 1 83 ? 8.679 4.435 11.044 1.00 97.06 83 TYR A N 1
ATOM 621 C CA . TYR A 1 83 ? 7.402 5.144 10.894 1.00 97.06 83 TYR A CA 1
ATOM 622 C C . TYR A 1 83 ? 6.338 4.241 10.267 1.00 97.06 83 TYR A C 1
ATOM 624 O O . TYR A 1 83 ? 6.668 3.360 9.481 1.00 97.06 83 TYR A O 1
ATOM 632 N N . GLY A 1 84 ? 5.070 4.475 10.593 1.00 97.69 84 GLY A N 1
ATOM 633 C CA . GLY A 1 84 ? 3.925 3.745 10.047 1.00 97.69 84 GLY A CA 1
ATOM 634 C C . GLY A 1 84 ? 2.737 4.668 9.805 1.00 97.69 84 GLY A C 1
ATOM 635 O O . GLY A 1 84 ? 2.663 5.765 10.369 1.00 97.69 84 GLY A O 1
ATOM 636 N N . ALA A 1 85 ? 1.818 4.230 8.949 1.00 98.31 85 ALA A N 1
ATOM 637 C CA . ALA A 1 85 ? 0.573 4.930 8.659 1.00 98.31 85 ALA A CA 1
ATOM 638 C C . ALA A 1 85 ? -0.547 4.437 9.582 1.00 98.31 85 ALA A C 1
ATOM 640 O O . ALA A 1 85 ? -0.765 3.236 9.697 1.00 98.31 85 ALA A O 1
ATOM 641 N N . TYR A 1 86 ? -1.279 5.351 10.211 1.00 97.56 86 TYR A N 1
ATOM 642 C CA . TYR A 1 86 ? -2.348 5.030 11.156 1.00 97.56 86 TYR A CA 1
ATOM 643 C C . TYR A 1 86 ? -3.647 5.699 10.741 1.00 97.56 86 TYR A C 1
ATOM 645 O O . TYR A 1 86 ? -3.650 6.877 10.384 1.00 97.56 86 TYR A O 1
ATOM 653 N N . TRP A 1 87 ? -4.752 4.966 10.840 1.00 97.06 87 TRP A N 1
ATOM 654 C CA . TRP A 1 87 ? -6.084 5.535 10.666 1.00 97.06 87 TRP A CA 1
ATOM 655 C C . TRP A 1 87 ? -6.454 6.356 11.906 1.00 97.06 87 TRP A C 1
ATOM 657 O O . TRP A 1 87 ? -6.580 5.798 12.993 1.00 97.06 87 TRP A O 1
ATOM 667 N N . MET A 1 88 ? -6.597 7.672 11.769 1.00 92.62 88 MET A N 1
ATOM 668 C CA . MET A 1 88 ? -6.803 8.614 12.873 1.00 92.62 88 MET A CA 1
ATOM 669 C C . MET A 1 88 ? -7.950 9.572 12.540 1.00 92.62 88 MET A C 1
ATOM 671 O O . MET A 1 88 ? -7.748 10.766 12.342 1.00 92.62 88 MET A O 1
ATOM 675 N N . ASP A 1 89 ? -9.173 9.054 12.479 1.00 80.81 89 ASP A N 1
ATOM 676 C CA . ASP A 1 89 ? -10.361 9.884 12.266 1.00 80.81 89 ASP A CA 1
ATOM 677 C C . ASP A 1 89 ? -10.935 10.402 13.594 1.00 80.81 89 ASP A C 1
ATOM 679 O O . ASP A 1 89 ? -12.009 10.002 14.063 1.00 80.81 89 ASP A O 1
ATOM 683 N N . GLU A 1 90 ? -10.151 11.259 14.255 1.00 67.62 90 GLU A N 1
ATOM 684 C CA . GLU A 1 90 ? -10.538 11.881 15.526 1.00 67.62 90 GLU A CA 1
ATOM 685 C C . GLU A 1 90 ? -11.661 12.910 15.334 1.00 67.62 90 GLU A C 1
ATOM 687 O O . GLU A 1 90 ? -12.547 13.017 16.185 1.00 67.62 90 GLU A O 1
ATOM 692 N N . GLU A 1 91 ? -11.675 13.625 14.202 1.00 68.75 91 GLU A N 1
ATOM 693 C CA . GLU A 1 91 ? -12.677 14.661 13.923 1.00 68.75 91 GLU A CA 1
ATOM 694 C C . GLU A 1 91 ? -14.076 14.085 13.659 1.00 68.75 91 GLU A C 1
ATOM 696 O O . GLU A 1 91 ? -15.068 14.726 14.016 1.00 68.75 91 GLU A O 1
ATOM 701 N N . GLN A 1 92 ? -14.190 12.867 13.115 1.00 58.75 92 GLN A N 1
ATOM 702 C CA . GLN A 1 92 ? -15.492 12.219 12.894 1.00 58.75 92 GLN A CA 1
ATOM 703 C C . GLN A 1 92 ? -15.919 11.289 14.041 1.00 58.75 92 GLN A C 1
ATOM 705 O O . GLN A 1 92 ? -16.939 10.605 13.942 1.00 58.75 92 GLN A O 1
ATOM 710 N N . GLY A 1 93 ? -15.200 11.286 15.168 1.00 61.75 93 GLY A N 1
ATOM 711 C CA . GLY A 1 93 ? -15.634 10.587 16.379 1.00 61.75 93 GLY A CA 1
ATOM 712 C C . GLY A 1 93 ? -15.373 9.079 16.374 1.00 61.75 93 GLY A C 1
ATOM 713 O O . GLY A 1 93 ? -16.164 8.322 16.940 1.00 61.75 93 GLY A O 1
ATOM 714 N N . GLY A 1 94 ? -14.265 8.633 15.770 1.00 70.06 94 GLY A N 1
ATOM 715 C CA . GLY A 1 94 ? -13.848 7.228 15.814 1.00 70.06 94 GLY A CA 1
ATOM 716 C C . GLY A 1 94 ? -14.552 6.343 14.787 1.00 70.06 94 GLY A C 1
ATOM 717 O O . GLY A 1 94 ? -14.861 5.183 15.074 1.00 70.06 94 GLY A O 1
ATOM 718 N N . VAL A 1 95 ? -14.816 6.886 13.596 1.00 83.19 95 VAL A N 1
ATOM 719 C CA . VAL A 1 95 ? -15.383 6.125 12.479 1.00 83.19 95 VAL A CA 1
ATOM 720 C C . VAL A 1 95 ? -14.413 5.021 12.063 1.00 83.19 95 VAL A C 1
ATOM 722 O O . VAL A 1 95 ? -13.192 5.176 12.050 1.00 83.19 95 VAL A O 1
ATOM 725 N N . VAL A 1 96 ? -14.981 3.865 11.749 1.00 93.62 96 VAL A N 1
ATOM 726 C CA . VAL A 1 96 ? -14.256 2.715 11.219 1.00 93.62 96 VAL A CA 1
ATOM 727 C C . VAL A 1 96 ? -13.965 2.958 9.740 1.00 93.62 96 VAL A C 1
ATOM 729 O O . VAL A 1 96 ? -14.893 3.235 8.981 1.00 93.62 96 VAL A O 1
ATOM 732 N N . LEU A 1 97 ? -12.709 2.804 9.315 1.00 94.81 97 LEU A N 1
ATOM 733 C CA . LEU A 1 97 ? -12.368 2.804 7.893 1.00 94.81 97 LEU A CA 1
ATOM 734 C C . LEU A 1 97 ? -12.929 1.521 7.264 1.00 94.81 97 LEU A C 1
ATOM 736 O O . LEU A 1 97 ? -12.510 0.431 7.671 1.00 94.81 97 LEU A O 1
ATOM 740 N N . PRO A 1 98 ? -13.857 1.603 6.296 1.00 94.81 98 PRO A N 1
ATOM 741 C CA . PRO A 1 98 ? -14.525 0.414 5.784 1.00 94.81 98 PRO A CA 1
ATOM 742 C C . PRO A 1 98 ? -13.564 -0.545 5.083 1.00 94.81 98 PRO A C 1
ATOM 744 O O . PRO A 1 98 ? -12.570 -0.130 4.479 1.00 94.81 98 PRO A O 1
ATOM 747 N N . LYS A 1 99 ? -13.897 -1.834 5.090 1.00 94.56 99 LYS A N 1
ATOM 748 C CA . LYS A 1 99 ? -13.294 -2.850 4.222 1.00 94.56 99 LYS A CA 1
ATOM 749 C C . LYS A 1 99 ? -13.399 -2.466 2.736 1.00 94.56 99 LYS A C 1
ATOM 751 O O . LYS A 1 99 ? -14.396 -1.900 2.303 1.00 94.56 99 LYS A O 1
ATOM 756 N N . HIS A 1 100 ? -12.396 -2.859 1.946 1.00 93.44 100 HIS A N 1
ATOM 757 C CA . HIS A 1 100 ? -12.258 -2.575 0.510 1.00 93.44 100 HIS A CA 1
ATOM 758 C C . HIS A 1 100 ? -12.117 -1.087 0.164 1.00 93.44 100 HIS A C 1
ATOM 760 O O . HIS A 1 100 ? -12.271 -0.705 -0.995 1.00 93.44 100 HIS A O 1
ATOM 766 N N . THR A 1 101 ? -11.770 -0.255 1.142 1.00 93.06 101 THR A N 1
ATOM 767 C CA . THR A 1 101 ? -11.447 1.150 0.908 1.00 93.06 101 THR A CA 1
ATOM 768 C C . THR A 1 101 ? -10.139 1.250 0.139 1.00 93.06 101 THR A C 1
ATOM 770 O O . THR A 1 101 ? -9.139 0.664 0.551 1.00 93.06 101 THR A O 1
ATOM 773 N N . PHE A 1 102 ? -10.144 1.988 -0.970 1.00 94.44 102 PHE A N 1
ATOM 774 C CA . PHE A 1 102 ? -8.952 2.269 -1.763 1.00 94.44 102 PHE A CA 1
ATOM 775 C C . PHE A 1 102 ? -8.028 3.249 -1.031 1.00 94.44 102 PHE A C 1
ATOM 777 O O . PHE A 1 102 ? -8.450 4.326 -0.624 1.00 94.44 102 PHE A O 1
ATOM 784 N N . LEU A 1 103 ? -6.756 2.875 -0.897 1.00 95.50 103 LEU A N 1
ATOM 785 C CA . LEU A 1 103 ? -5.718 3.641 -0.198 1.00 95.50 103 LEU A CA 1
ATOM 786 C C . LEU A 1 103 ? -4.725 4.307 -1.163 1.00 95.50 103 LEU A C 1
ATOM 788 O O . LEU A 1 103 ? -3.715 4.855 -0.737 1.00 95.50 103 LEU A O 1
ATOM 792 N N . GLY A 1 104 ? -4.971 4.243 -2.470 1.00 95.06 104 GLY A N 1
ATOM 793 C CA . GLY A 1 104 ? -4.077 4.812 -3.472 1.00 95.06 104 GLY A CA 1
ATOM 794 C C . GLY A 1 104 ? -3.133 3.799 -4.120 1.00 95.06 104 GLY A C 1
ATOM 795 O O . GLY A 1 104 ? -3.125 2.596 -3.831 1.00 95.06 104 GLY A O 1
ATOM 796 N N . PHE A 1 105 ? -2.326 4.317 -5.042 1.00 95.06 105 PHE A N 1
ATOM 797 C CA . PHE A 1 105 ? -1.286 3.568 -5.739 1.00 95.06 105 PHE A CA 1
ATOM 798 C C . PHE A 1 105 ? 0.057 3.708 -5.027 1.00 95.06 105 PHE A C 1
ATOM 800 O O . PHE A 1 105 ? 0.375 4.764 -4.486 1.00 95.06 105 PHE A O 1
ATOM 807 N N . TYR A 1 106 ? 0.878 2.662 -5.079 1.00 95.44 106 TYR A N 1
ATOM 808 C CA . TYR A 1 106 ? 2.272 2.734 -4.663 1.00 95.44 106 TYR A CA 1
ATOM 809 C C . TYR A 1 106 ? 3.017 3.724 -5.562 1.00 95.44 106 TYR A C 1
ATOM 811 O O . TYR A 1 106 ? 3.140 3.505 -6.769 1.00 95.44 106 TYR A O 1
ATOM 819 N N . GLN A 1 107 ? 3.479 4.825 -4.977 1.00 94.69 107 GLN A N 1
ATOM 820 C CA . GLN A 1 107 ? 4.139 5.914 -5.691 1.00 94.69 107 GLN A CA 1
ATOM 821 C C . GLN A 1 107 ? 5.655 5.775 -5.605 1.00 94.69 107 GLN A C 1
ATOM 823 O O . GLN A 1 107 ? 6.200 5.441 -4.559 1.00 94.69 107 GLN A O 1
ATOM 828 N N . GLY A 1 108 ? 6.342 6.081 -6.698 1.00 94.62 108 GLY A N 1
ATOM 829 C CA . GLY A 1 108 ? 7.794 6.034 -6.746 1.00 94.62 108 GLY A CA 1
ATOM 830 C C . GLY A 1 108 ? 8.320 6.119 -8.169 1.00 94.62 108 GLY A C 1
ATOM 831 O O . GLY A 1 108 ? 7.554 6.264 -9.125 1.00 94.62 108 GLY A O 1
ATOM 832 N N . GLU A 1 109 ? 9.635 6.020 -8.306 1.00 94.12 109 GLU A N 1
ATOM 833 C CA . GLU A 1 109 ? 10.287 6.019 -9.611 1.00 94.12 109 GLU A CA 1
ATOM 834 C C . GLU A 1 109 ? 10.262 4.612 -10.218 1.00 94.12 109 GLU A C 1
ATOM 836 O O . GLU A 1 109 ? 10.601 3.628 -9.557 1.00 94.12 109 GLU A O 1
ATOM 841 N N . ALA A 1 110 ? 9.873 4.502 -11.489 1.00 91.81 110 ALA A N 1
ATOM 842 C CA . ALA A 1 110 ? 9.931 3.236 -12.208 1.00 91.81 110 ALA A CA 1
ATOM 843 C C . ALA A 1 110 ? 11.391 2.844 -12.488 1.00 91.81 110 ALA A C 1
ATOM 845 O O . ALA A 1 110 ? 12.179 3.642 -13.001 1.00 91.81 110 ALA A O 1
ATOM 846 N N . ARG A 1 111 ? 11.755 1.598 -12.180 1.00 92.06 111 ARG A N 1
ATOM 847 C CA . ARG A 1 111 ? 13.101 1.045 -12.379 1.00 92.06 111 ARG A CA 1
ATOM 848 C C . ARG A 1 111 ? 13.032 -0.279 -13.129 1.00 92.06 111 ARG A C 1
ATOM 850 O O . ARG A 1 111 ? 12.156 -1.101 -12.873 1.00 92.06 111 ARG A O 1
ATOM 857 N N . ASN A 1 112 ? 14.026 -0.512 -13.983 1.00 89.56 112 ASN A N 1
ATOM 858 C CA . ASN A 1 112 ? 14.194 -1.766 -14.731 1.00 89.56 112 ASN A CA 1
ATOM 859 C C . ASN A 1 112 ? 15.440 -2.557 -14.286 1.00 89.56 112 ASN A C 1
ATOM 861 O O . ASN A 1 112 ? 15.783 -3.563 -14.897 1.00 89.56 112 ASN A O 1
ATOM 865 N N . SER A 1 113 ? 16.158 -2.083 -13.262 1.00 89.19 113 SER A N 1
ATOM 866 C CA . SER A 1 113 ? 17.341 -2.754 -12.718 1.00 89.19 113 SER A CA 1
ATOM 867 C C . SER A 1 113 ? 17.494 -2.483 -11.222 1.00 89.19 113 SER A C 1
ATOM 869 O O . SER A 1 113 ? 17.291 -1.356 -10.764 1.00 89.19 113 SER A O 1
ATOM 871 N N . LEU A 1 114 ? 17.896 -3.521 -10.483 1.00 89.06 114 LEU A N 1
ATOM 872 C CA . LEU A 1 114 ? 18.240 -3.440 -9.062 1.00 89.06 114 LEU A CA 1
ATOM 873 C C . LEU A 1 114 ? 19.541 -2.675 -8.811 1.00 89.06 114 LEU A C 1
ATOM 875 O O . LEU A 1 114 ? 19.671 -2.044 -7.768 1.00 89.06 114 LEU A O 1
ATOM 879 N N . ASP A 1 115 ? 20.468 -2.662 -9.771 1.00 88.69 115 ASP A N 1
ATOM 880 C CA . ASP A 1 115 ? 21.796 -2.056 -9.590 1.00 88.69 115 ASP A CA 1
ATOM 881 C C . ASP A 1 115 ? 21.730 -0.538 -9.359 1.00 88.69 115 ASP A C 1
ATOM 883 O O . ASP A 1 115 ? 22.637 0.056 -8.780 1.00 88.69 115 ASP A O 1
ATOM 887 N N . SER A 1 116 ? 20.645 0.102 -9.803 1.00 83.25 116 SER A N 1
ATOM 888 C CA . SER A 1 116 ? 20.404 1.536 -9.606 1.00 83.25 116 SER A CA 1
ATOM 889 C C . SER A 1 116 ? 19.716 1.889 -8.282 1.00 83.25 116 SER A C 1
ATOM 891 O O . SER A 1 116 ? 19.540 3.072 -7.992 1.00 83.25 116 SER A O 1
ATOM 893 N N . ILE A 1 117 ? 19.299 0.898 -7.489 1.00 86.19 117 ILE A N 1
ATOM 894 C CA . ILE A 1 117 ? 18.470 1.106 -6.298 1.00 86.19 117 ILE A CA 1
ATOM 895 C C . ILE A 1 117 ? 19.355 1.139 -5.054 1.00 86.19 117 ILE A C 1
ATOM 897 O O . ILE A 1 117 ? 20.005 0.160 -4.696 1.00 86.19 117 ILE A O 1
ATOM 901 N N . LYS A 1 118 ? 19.370 2.291 -4.377 1.00 82.81 118 LYS A N 1
ATOM 902 C CA . LYS A 1 118 ? 20.197 2.515 -3.179 1.00 82.81 118 LYS A CA 1
ATOM 903 C C . LYS A 1 118 ? 19.644 1.812 -1.943 1.00 82.81 118 LYS A C 1
ATOM 905 O O . LYS A 1 118 ? 20.419 1.376 -1.098 1.00 82.81 118 LYS A O 1
ATOM 910 N N . ASN A 1 119 ? 18.319 1.733 -1.829 1.00 86.62 119 ASN A N 1
ATOM 911 C CA . ASN A 1 119 ? 17.634 1.086 -0.720 1.00 86.62 119 ASN A CA 1
ATOM 912 C C . ASN A 1 119 ? 16.507 0.200 -1.264 1.00 86.62 119 ASN A C 1
ATOM 914 O O . ASN A 1 119 ? 15.618 0.670 -1.965 1.00 86.62 119 ASN A O 1
ATOM 918 N N . THR A 1 120 ? 16.552 -1.089 -0.935 1.00 89.19 120 THR A N 1
ATOM 919 C CA . THR A 1 120 ? 15.574 -2.080 -1.405 1.00 89.19 120 THR A CA 1
ATOM 920 C C . THR A 1 120 ? 14.361 -2.227 -0.483 1.00 89.19 120 THR A C 1
ATOM 922 O O . THR A 1 120 ? 13.432 -2.955 -0.822 1.00 89.19 120 THR A O 1
ATOM 925 N N . GLU A 1 121 ? 14.329 -1.530 0.656 1.00 88.88 121 GLU A N 1
ATOM 926 C CA . GLU A 1 121 ? 13.222 -1.577 1.624 1.00 88.88 121 GLU A CA 1
ATOM 927 C C . GLU A 1 121 ? 11.915 -0.998 1.066 1.00 88.88 121 GLU A C 1
ATOM 929 O O . GLU A 1 121 ? 10.837 -1.465 1.427 1.00 88.88 121 GLU A O 1
ATOM 934 N N . TYR A 1 122 ? 12.008 -0.033 0.146 1.00 92.81 122 TYR A N 1
ATOM 935 C CA . TYR A 1 122 ? 10.867 0.652 -0.480 1.00 92.81 122 TYR A CA 1
ATOM 936 C C . TYR A 1 122 ? 10.619 0.178 -1.914 1.00 92.81 122 TYR A C 1
ATOM 938 O O . TYR A 1 122 ? 10.120 0.921 -2.761 1.00 92.81 122 TYR A O 1
ATOM 946 N N . LEU A 1 123 ? 11.029 -1.054 -2.211 1.00 93.06 123 LEU A N 1
ATOM 947 C CA . LEU A 1 123 ? 10.962 -1.595 -3.554 1.00 93.06 123 LEU A CA 1
ATOM 948 C C . LEU A 1 123 ? 9.723 -2.469 -3.746 1.00 93.06 123 LEU A C 1
ATOM 950 O O . LEU A 1 123 ? 9.563 -3.510 -3.107 1.00 93.06 123 LEU A O 1
ATOM 954 N N . MET A 1 124 ? 8.879 -2.094 -4.705 1.00 92.62 124 MET A N 1
ATOM 955 C CA . MET A 1 124 ? 7.715 -2.875 -5.121 1.00 92.62 124 MET A CA 1
ATOM 956 C C . MET A 1 124 ? 7.960 -3.483 -6.501 1.00 92.62 124 MET A C 1
ATOM 958 O O . MET A 1 124 ? 8.169 -2.752 -7.464 1.00 92.62 124 MET A O 1
ATOM 962 N N . THR A 1 125 ? 7.899 -4.810 -6.638 1.00 91.25 125 THR A N 1
ATOM 963 C CA . THR A 1 125 ? 7.941 -5.451 -7.964 1.00 91.25 125 THR A CA 1
ATOM 964 C C . THR A 1 125 ? 6.564 -5.439 -8.627 1.00 91.25 125 THR A C 1
ATOM 966 O O . THR A 1 125 ? 5.560 -5.739 -7.980 1.00 91.25 125 THR A O 1
ATOM 969 N N . LEU A 1 126 ? 6.514 -5.120 -9.923 1.00 87.00 126 LEU A N 1
ATOM 970 C CA . LEU A 1 126 ? 5.267 -5.072 -10.695 1.00 87.00 126 LEU A CA 1
ATOM 971 C C . LEU A 1 126 ? 5.053 -6.296 -11.596 1.00 87.00 126 LEU A C 1
ATOM 973 O O . LEU A 1 126 ? 3.983 -6.460 -12.175 1.00 87.00 126 LEU A O 1
ATOM 977 N N . ASP A 1 127 ? 6.051 -7.156 -11.782 1.00 84.56 127 ASP A N 1
ATOM 978 C CA . ASP A 1 127 ? 5.969 -8.244 -12.765 1.00 84.56 127 ASP A CA 1
ATOM 979 C C . ASP A 1 127 ? 6.884 -9.438 -12.471 1.00 84.56 127 ASP A C 1
ATOM 981 O O . ASP A 1 127 ? 7.330 -10.130 -13.387 1.00 84.56 127 ASP A O 1
ATOM 985 N N . GLY A 1 128 ? 7.143 -9.697 -11.190 1.00 78.25 128 GLY A N 1
ATOM 986 C CA . GLY A 1 128 ? 7.967 -10.831 -10.774 1.00 78.25 128 GLY A CA 1
ATOM 987 C C . GLY A 1 128 ? 9.471 -10.585 -10.906 1.00 78.25 128 GLY A C 1
ATOM 988 O O . GLY A 1 128 ? 10.233 -11.546 -10.932 1.00 78.25 128 GLY A O 1
ATOM 989 N N . GLY A 1 129 ? 9.893 -9.319 -10.952 1.00 81.75 129 GLY A N 1
ATOM 990 C CA . GLY A 1 129 ? 11.293 -8.906 -10.824 1.00 81.75 129 GLY A CA 1
ATOM 991 C C . GLY A 1 129 ? 11.924 -8.296 -12.076 1.00 81.75 129 GLY A C 1
ATOM 992 O O . GLY A 1 129 ? 13.139 -8.118 -12.098 1.00 81.75 129 GLY A O 1
ATOM 993 N N . ASN A 1 130 ? 11.151 -7.962 -13.111 1.00 84.06 130 ASN A N 1
ATOM 994 C CA . ASN A 1 130 ? 11.685 -7.273 -14.294 1.00 84.06 130 ASN A CA 1
ATOM 995 C C . ASN A 1 130 ? 11.491 -5.753 -14.203 1.00 84.06 130 ASN A C 1
ATOM 997 O O . ASN A 1 130 ? 12.334 -4.989 -14.665 1.00 84.06 130 ASN A O 1
ATOM 1001 N N . THR A 1 131 ? 10.401 -5.316 -13.578 1.00 88.31 131 THR A N 1
ATOM 1002 C CA . THR A 1 131 ? 10.075 -3.916 -13.326 1.00 88.31 131 THR A CA 1
ATOM 1003 C C . THR A 1 131 ? 9.750 -3.689 -11.859 1.00 88.31 131 THR A C 1
ATOM 1005 O O . THR A 1 131 ? 9.170 -4.537 -11.159 1.00 88.31 131 THR A O 1
ATOM 1008 N N . TYR A 1 132 ? 10.146 -2.511 -11.393 1.00 91.25 132 TYR A N 1
ATOM 1009 C CA . TYR A 1 132 ? 10.017 -2.100 -10.011 1.00 91.25 132 TYR A CA 1
ATOM 1010 C C . TYR A 1 132 ? 9.522 -0.662 -9.900 1.00 91.25 132 TYR A C 1
ATOM 1012 O O . TYR A 1 132 ? 9.732 0.150 -10.800 1.00 91.25 132 TYR A O 1
ATOM 1020 N N . VAL A 1 133 ? 8.922 -0.349 -8.758 1.00 93.69 133 VAL A N 1
ATOM 1021 C CA . VAL A 1 133 ? 8.673 1.016 -8.296 1.00 93.69 133 VAL A CA 1
ATOM 1022 C C . VAL A 1 133 ? 9.492 1.226 -7.032 1.00 93.69 133 VAL A C 1
ATOM 1024 O O . VAL A 1 133 ? 9.329 0.481 -6.065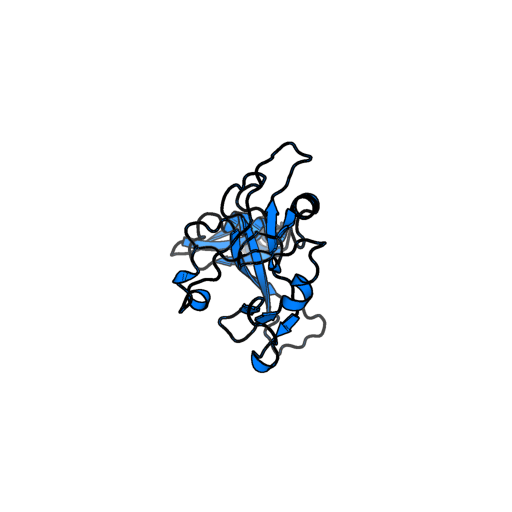 1.00 93.69 133 VAL A O 1
ATOM 1027 N N . ASP A 1 134 ? 10.385 2.209 -7.068 1.00 95.44 134 ASP A N 1
ATOM 1028 C CA . ASP A 1 134 ? 11.215 2.632 -5.942 1.00 95.44 134 ASP A CA 1
ATOM 1029 C C . ASP A 1 134 ? 10.546 3.811 -5.227 1.00 95.44 134 ASP A C 1
ATOM 1031 O O . ASP A 1 134 ? 10.526 4.938 -5.732 1.00 95.44 134 ASP A O 1
ATOM 1035 N N . GLY A 1 135 ? 9.958 3.528 -4.066 1.00 96.38 135 GLY A N 1
ATOM 1036 C CA . GLY A 1 135 ? 9.252 4.502 -3.239 1.00 96.38 135 GLY A CA 1
ATOM 1037 C C . GLY A 1 135 ? 10.146 5.294 -2.282 1.00 96.38 135 GLY A C 1
ATOM 1038 O O . GLY A 1 135 ? 9.609 6.065 -1.489 1.00 96.38 135 GLY A O 1
ATOM 1039 N N . TYR A 1 136 ? 11.476 5.125 -2.312 1.00 95.88 136 TYR A N 1
ATOM 1040 C CA . TYR A 1 136 ? 12.375 5.660 -1.279 1.00 95.88 136 TYR A CA 1
ATOM 1041 C C . TYR A 1 136 ? 12.264 7.177 -1.084 1.00 95.88 136 TYR A C 1
ATOM 1043 O O . TYR A 1 136 ? 12.098 7.638 0.047 1.00 95.88 136 TYR A O 1
ATOM 1051 N N . GLU A 1 137 ? 12.322 7.949 -2.174 1.00 95.19 137 GLU A N 1
ATOM 1052 C CA . GLU A 1 137 ? 12.206 9.415 -2.123 1.00 95.19 137 GLU A CA 1
ATOM 1053 C C . GLU A 1 137 ? 10.821 9.837 -1.615 1.00 95.19 137 GLU A C 1
ATOM 1055 O O . GLU A 1 137 ? 10.701 10.730 -0.778 1.00 95.19 137 GLU A O 1
ATOM 1060 N N . ARG A 1 138 ? 9.763 9.138 -2.051 1.00 95.69 138 ARG A N 1
ATOM 1061 C CA . ARG A 1 138 ? 8.393 9.412 -1.600 1.00 95.69 138 ARG A CA 1
ATOM 1062 C C . ARG A 1 138 ? 8.235 9.163 -0.102 1.00 95.69 138 ARG A C 1
ATOM 1064 O O . ARG A 1 138 ? 7.560 9.954 0.550 1.00 95.69 138 ARG A O 1
ATOM 1071 N N . ALA A 1 139 ? 8.860 8.114 0.428 1.00 95.88 139 ALA A N 1
ATOM 1072 C CA . ALA A 1 139 ? 8.791 7.742 1.839 1.00 95.88 139 ALA A CA 1
ATOM 1073 C C . ALA A 1 139 ? 9.500 8.731 2.785 1.00 95.88 139 ALA A C 1
ATOM 1075 O O . ALA A 1 139 ? 9.320 8.663 4.004 1.00 95.88 139 ALA A O 1
ATOM 1076 N N . GLN A 1 140 ? 10.313 9.651 2.249 1.00 95.75 140 GLN A N 1
ATOM 1077 C CA . GLN A 1 140 ? 10.912 10.720 3.052 1.00 95.75 140 GLN A CA 1
ATOM 1078 C C . GLN A 1 140 ? 9.889 11.802 3.419 1.00 95.75 140 GLN A C 1
ATOM 1080 O O . GLN A 1 140 ? 10.012 12.425 4.476 1.00 95.75 140 GLN A O 1
ATOM 1085 N N . ASP A 1 141 ? 8.869 12.014 2.581 1.00 96.81 141 ASP A N 1
ATOM 1086 C CA . ASP A 1 141 ? 7.805 12.980 2.844 1.00 96.81 141 ASP A CA 1
ATOM 1087 C C . ASP A 1 141 ? 6.656 12.351 3.639 1.00 96.81 141 ASP A C 1
ATOM 1089 O O . ASP A 1 141 ? 5.718 11.761 3.099 1.00 96.81 141 ASP A O 1
ATOM 1093 N N . ARG A 1 142 ? 6.725 12.548 4.954 1.00 96.62 142 ARG A N 1
ATOM 1094 C CA . ARG A 1 142 ? 5.746 12.054 5.929 1.00 96.62 142 ARG A CA 1
ATOM 1095 C C . ARG A 1 142 ? 4.583 13.020 6.159 1.00 96.62 142 ARG A C 1
ATOM 1097 O O . ARG A 1 142 ? 3.740 12.741 7.006 1.00 96.62 142 ARG A O 1
ATOM 1104 N N . SER A 1 143 ? 4.553 14.159 5.465 1.00 96.19 143 SER A N 1
ATOM 1105 C CA . SER A 1 143 ? 3.474 15.145 5.610 1.00 96.19 143 SER A CA 1
ATOM 1106 C C . SER A 1 143 ? 2.211 14.766 4.840 1.00 96.19 143 SER A C 1
ATOM 1108 O O . SER A 1 143 ? 1.131 15.252 5.160 1.00 96.19 143 SER A O 1
ATOM 1110 N N . VAL A 1 144 ? 2.347 13.874 3.857 1.00 94.00 144 VAL A N 1
ATOM 1111 C CA . VAL A 1 144 ? 1.252 13.380 3.022 1.00 94.00 144 VAL A CA 1
ATOM 1112 C C . VAL A 1 144 ? 1.291 11.859 3.024 1.00 94.00 144 VAL A C 1
ATOM 1114 O O . VAL A 1 144 ? 2.355 11.262 2.830 1.00 94.00 144 VAL A O 1
ATOM 1117 N N . PHE A 1 145 ? 0.142 11.213 3.200 1.00 97.19 145 PHE A N 1
ATOM 1118 C CA . PHE A 1 145 ? 0.051 9.760 3.124 1.00 97.19 145 PHE A CA 1
ATOM 1119 C C . PHE A 1 145 ? 0.362 9.236 1.708 1.00 97.19 145 PHE A C 1
ATOM 1121 O O . PHE A 1 145 ? 0.210 9.902 0.689 1.00 97.19 145 PHE A O 1
ATOM 1128 N N . SER A 1 146 ? 0.880 8.014 1.651 1.00 96.69 146 SER A N 1
ATOM 1129 C CA . SER A 1 146 ? 1.087 7.244 0.429 1.00 96.69 146 SER A CA 1
ATOM 1130 C C . SER A 1 146 ? 1.282 5.788 0.843 1.00 96.69 146 SER A C 1
ATOM 1132 O O . SER A 1 146 ? 1.878 5.552 1.901 1.00 96.69 146 SER A O 1
ATOM 1134 N N . PRO A 1 147 ? 0.855 4.801 0.036 1.00 97.62 147 PRO A N 1
ATOM 1135 C CA . PRO A 1 147 ? 1.048 3.390 0.360 1.00 97.62 147 PRO A CA 1
ATOM 1136 C C . PRO A 1 147 ? 2.501 2.969 0.625 1.00 97.62 147 PRO A C 1
ATOM 1138 O O . PRO A 1 147 ? 2.725 1.908 1.201 1.00 97.62 147 PRO A O 1
ATOM 1141 N N . VAL A 1 148 ? 3.494 3.787 0.253 1.00 97.06 148 VAL A N 1
ATOM 1142 C CA . VAL A 1 148 ? 4.906 3.561 0.614 1.00 97.06 148 VAL A CA 1
ATOM 1143 C C . VAL A 1 148 ? 5.167 3.595 2.124 1.00 97.06 148 VAL A C 1
ATOM 1145 O O . VAL A 1 148 ? 6.181 3.066 2.565 1.00 97.06 148 VAL A O 1
ATOM 1148 N N . HIS A 1 149 ? 4.273 4.209 2.905 1.00 98.06 149 HIS A N 1
ATOM 1149 C CA . HIS A 1 149 ? 4.370 4.321 4.363 1.00 98.06 149 HIS A CA 1
ATOM 1150 C C . HIS A 1 149 ? 3.696 3.167 5.117 1.00 98.06 149 HIS A C 1
ATOM 1152 O O . HIS A 1 149 ? 3.697 3.155 6.348 1.00 98.06 149 HIS A O 1
ATOM 1158 N N . LEU A 1 150 ? 3.066 2.232 4.402 1.00 97.81 150 LEU A N 1
ATOM 1159 C CA . LEU A 1 150 ? 2.478 1.051 5.021 1.00 97.81 150 LEU A CA 1
ATOM 1160 C C . LEU A 1 150 ? 3.599 0.097 5.422 1.00 97.81 150 LEU A C 1
ATOM 1162 O O . LEU A 1 150 ? 4.391 -0.321 4.577 1.00 97.81 150 LEU A O 1
ATOM 1166 N N . ASN A 1 151 ? 3.637 -0.282 6.694 1.00 96.62 151 ASN A N 1
ATOM 1167 C CA . ASN A 1 151 ? 4.598 -1.267 7.164 1.00 96.62 151 ASN A CA 1
ATOM 1168 C C . ASN A 1 151 ? 4.201 -2.686 6.772 1.00 96.62 151 ASN A C 1
ATOM 1170 O O . ASN A 1 151 ? 3.041 -2.993 6.468 1.00 96.62 151 ASN A O 1
ATOM 1174 N N . HIS A 1 152 ? 5.193 -3.571 6.829 1.00 92.62 152 HIS A N 1
ATOM 1175 C CA . HIS A 1 152 ? 4.955 -4.994 6.692 1.00 92.62 152 HIS A CA 1
ATOM 1176 C C . HIS A 1 152 ? 4.324 -5.575 7.962 1.00 92.62 152 HIS A C 1
ATOM 1178 O O . HIS A 1 152 ? 4.635 -5.165 9.087 1.00 92.62 152 HIS A O 1
ATOM 1184 N N . GLU A 1 153 ? 3.492 -6.591 7.780 1.00 92.88 153 GLU A N 1
ATOM 1185 C CA . GLU A 1 153 ? 2.942 -7.403 8.860 1.00 92.88 153 GLU A CA 1
ATOM 1186 C C . GLU A 1 153 ? 2.687 -8.837 8.372 1.00 92.88 153 GLU A C 1
ATOM 1188 O O . GLU A 1 153 ? 2.582 -9.073 7.165 1.00 92.88 153 GLU A O 1
ATOM 1193 N N . ASP A 1 154 ? 2.632 -9.816 9.280 1.00 88.25 154 ASP A N 1
ATOM 1194 C CA . ASP A 1 154 ? 2.284 -11.189 8.907 1.00 88.25 154 ASP A CA 1
ATOM 1195 C C . ASP A 1 154 ? 0.897 -11.240 8.247 1.00 88.25 154 ASP A C 1
ATOM 1197 O O . ASP A 1 154 ? -0.028 -10.537 8.654 1.00 88.25 154 ASP A O 1
ATOM 1201 N N . ALA A 1 155 ? 0.728 -12.115 7.253 1.00 85.69 155 ALA A N 1
ATOM 1202 C CA . ALA A 1 155 ? -0.510 -12.245 6.484 1.00 85.69 155 ALA A CA 1
ATOM 1203 C C . ALA A 1 155 ? -1.769 -12.444 7.344 1.00 85.69 155 ALA A C 1
ATOM 1205 O O . ALA A 1 155 ? -2.856 -12.043 6.936 1.00 85.69 155 ALA A O 1
ATOM 1206 N N . SER A 1 156 ? -1.642 -13.057 8.524 1.00 88.00 156 SER A N 1
ATOM 1207 C CA . SER A 1 156 ? -2.767 -13.269 9.444 1.00 88.00 156 SER A CA 1
ATOM 1208 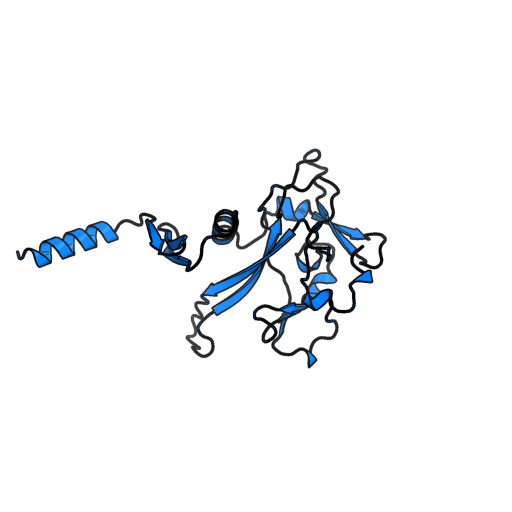C C . SER A 1 156 ? -3.207 -12.013 10.207 1.00 88.00 156 SER A C 1
ATOM 1210 O O . SER A 1 156 ? -4.320 -11.980 10.732 1.00 88.00 156 SER A O 1
ATOM 1212 N N . LYS A 1 157 ? -2.347 -10.993 10.271 1.00 92.94 157 LYS A N 1
ATOM 1213 C CA . LYS A 1 157 ? -2.553 -9.742 11.015 1.00 92.94 157 LYS A CA 1
ATOM 1214 C C . LYS A 1 157 ? -2.654 -8.515 10.103 1.00 92.94 157 LYS A C 1
ATOM 1216 O O . LYS A 1 157 ? -3.301 -7.539 10.482 1.00 92.94 157 LYS A O 1
ATOM 1221 N N . ALA A 1 158 ? -2.036 -8.574 8.923 1.00 95.50 158 ALA A N 1
ATOM 1222 C CA . ALA A 1 158 ? -2.102 -7.551 7.894 1.00 95.50 158 ALA A CA 1
ATOM 1223 C C . ALA A 1 158 ? -3.557 -7.175 7.599 1.00 95.50 158 ALA A C 1
ATOM 1225 O O . ALA A 1 158 ? -4.420 -8.033 7.405 1.00 95.50 158 ALA A O 1
ATOM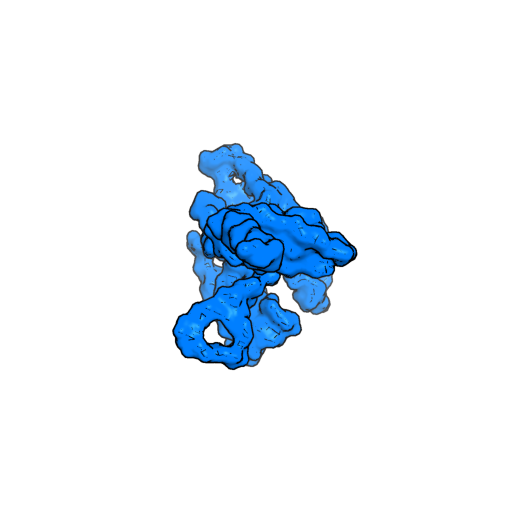 1226 N N . ASN A 1 159 ? -3.830 -5.876 7.573 1.00 97.75 159 ASN A N 1
ATOM 1227 C CA . ASN A 1 159 ? -5.181 -5.354 7.400 1.00 97.75 159 ASN A CA 1
ATOM 1228 C C . ASN A 1 159 ? -5.372 -4.631 6.061 1.00 97.75 159 ASN A C 1
ATOM 1230 O O . ASN A 1 159 ? -6.508 -4.332 5.691 1.00 97.75 159 ASN A O 1
ATOM 1234 N N . CYS A 1 160 ? -4.309 -4.485 5.276 1.00 97.12 160 CYS A N 1
ATOM 1235 C CA . CYS A 1 160 ? -4.313 -3.998 3.908 1.00 97.12 160 CYS A CA 1
ATOM 1236 C C . CYS A 1 160 ? -3.826 -5.083 2.937 1.00 97.12 160 CYS A C 1
ATOM 1238 O O . CYS A 1 160 ? -2.994 -5.930 3.263 1.00 97.12 160 CYS A O 1
ATOM 1240 N N . VAL A 1 161 ? -4.333 -5.035 1.709 1.00 93.56 161 VAL A N 1
ATOM 1241 C CA . VAL A 1 161 ? -3.925 -5.899 0.599 1.00 93.56 161 VAL A CA 1
ATOM 1242 C C . VAL A 1 161 ? -3.480 -5.052 -0.579 1.00 93.56 161 VAL A C 1
ATOM 1244 O O . VAL A 1 161 ? -4.038 -3.988 -0.845 1.00 93.56 161 VAL A O 1
ATOM 1247 N N . ARG A 1 162 ? -2.485 -5.556 -1.309 1.00 92.62 162 ARG A N 1
ATOM 1248 C CA . ARG A 1 162 ? -2.045 -4.968 -2.571 1.00 92.62 162 ARG A CA 1
ATOM 1249 C C . ARG A 1 162 ? -2.637 -5.717 -3.757 1.00 92.62 162 ARG A C 1
ATOM 1251 O O . ARG A 1 162 ? -2.763 -6.941 -3.726 1.00 92.62 162 ARG A O 1
ATOM 1258 N N . MET A 1 163 ? -2.926 -4.994 -4.825 1.00 88.88 163 MET A N 1
ATOM 1259 C CA . MET A 1 163 ? -3.405 -5.537 -6.085 1.00 88.88 163 MET A CA 1
ATOM 1260 C C . MET A 1 163 ? -2.586 -4.967 -7.237 1.00 88.88 163 MET A C 1
ATOM 1262 O O . MET A 1 163 ? -2.459 -3.754 -7.393 1.00 88.88 163 MET A O 1
ATOM 1266 N N . LEU A 1 164 ? -2.038 -5.859 -8.059 1.00 86.81 164 LEU A N 1
ATOM 1267 C CA . LEU A 1 164 ? -1.364 -5.475 -9.289 1.00 86.81 164 LEU A CA 1
ATOM 1268 C C . LEU A 1 164 ? -2.403 -5.230 -10.382 1.00 86.81 164 LEU A C 1
ATOM 1270 O O . LEU A 1 164 ? -3.162 -6.127 -10.747 1.00 86.81 164 LEU A O 1
ATOM 1274 N N . LEU A 1 165 ? -2.394 -4.025 -10.929 1.00 84.62 165 LEU A N 1
ATOM 1275 C CA . LEU A 1 165 ? -3.297 -3.575 -11.974 1.00 84.62 165 LEU A CA 1
ATOM 1276 C C . LEU A 1 165 ? -2.522 -3.349 -13.259 1.00 84.62 165 LEU A C 1
ATOM 1278 O O . LEU A 1 165 ? -1.375 -2.910 -13.232 1.00 84.62 165 LEU A O 1
ATOM 1282 N N . THR A 1 166 ? -3.150 -3.663 -14.387 1.00 82.25 166 THR A N 1
ATOM 1283 C CA . THR A 1 166 ? -2.598 -3.419 -15.721 1.00 82.25 166 THR A CA 1
ATOM 1284 C C . THR A 1 166 ? -3.565 -2.533 -16.491 1.00 82.25 166 THR A C 1
ATOM 1286 O O . THR A 1 166 ? -4.673 -2.955 -16.808 1.00 82.25 166 THR A O 1
ATOM 1289 N N . PHE A 1 167 ? -3.133 -1.317 -16.789 1.00 78.50 167 PHE A N 1
ATOM 1290 C CA . PHE A 1 167 ? -3.849 -0.325 -17.575 1.00 78.50 167 PHE A CA 1
ATOM 1291 C C . PHE A 1 167 ? -3.390 -0.373 -19.026 1.00 78.50 167 PHE A C 1
ATOM 1293 O O . PHE A 1 167 ? -2.219 -0.640 -19.306 1.00 78.50 167 PHE A O 1
ATOM 1300 N N . LEU A 1 168 ? -4.302 -0.081 -19.949 1.00 75.38 168 LEU A N 1
ATOM 1301 C CA . LEU A 1 168 ? -3.943 0.195 -21.332 1.00 75.38 168 LEU A CA 1
ATOM 1302 C C . LEU A 1 168 ? -3.500 1.658 -21.425 1.00 75.38 168 LEU A C 1
ATOM 1304 O O . LEU A 1 168 ? -4.271 2.573 -21.155 1.00 75.38 168 LEU A O 1
ATOM 1308 N N . SER A 1 169 ? -2.238 1.869 -21.765 1.00 68.38 169 SER A N 1
ATOM 1309 C CA . SER A 1 169 ? -1.696 3.156 -22.165 1.00 68.38 169 SER A CA 1
ATOM 1310 C C . SER A 1 169 ? -2.062 3.403 -23.619 1.00 68.38 169 SER A C 1
ATOM 1312 O O . SER A 1 169 ? -1.596 2.701 -24.518 1.00 68.38 169 SER A O 1
ATOM 1314 N N . HIS A 1 170 ? -2.890 4.418 -23.843 1.00 60.47 170 HIS A N 1
ATOM 1315 C CA . HIS A 1 170 ? -2.955 5.072 -25.138 1.00 60.47 170 HIS A CA 1
ATOM 1316 C C . HIS A 1 170 ? -1.761 6.019 -25.226 1.00 60.47 170 HIS A C 1
ATOM 1318 O O . HIS A 1 170 ? -1.856 7.182 -24.849 1.00 60.47 170 HIS A O 1
ATOM 1324 N N . ASP A 1 171 ? -0.611 5.506 -25.660 1.00 59.41 171 ASP A N 1
ATOM 1325 C CA . ASP A 1 171 ? 0.462 6.391 -26.095 1.00 59.41 171 ASP A CA 1
ATOM 1326 C C . ASP A 1 171 ? 0.005 7.046 -27.403 1.00 59.41 171 ASP A C 1
ATOM 1328 O O . ASP A 1 171 ? -0.045 6.406 -28.457 1.00 59.41 171 ASP A O 1
ATOM 1332 N N . GLU A 1 172 ? -0.387 8.317 -27.328 1.00 56.88 172 GLU A N 1
ATOM 1333 C CA . GLU A 1 172 ? -0.852 9.104 -28.477 1.00 56.88 172 GLU A CA 1
ATOM 1334 C C . GLU A 1 172 ? 0.228 9.221 -29.571 1.00 56.88 172 GLU A C 1
ATOM 1336 O O . GLU A 1 172 ? -0.083 9.543 -30.717 1.00 56.88 172 GLU A O 1
ATOM 1341 N N . ASN A 1 173 ? 1.486 8.895 -29.243 1.00 57.34 173 ASN A N 1
ATOM 1342 C CA . ASN A 1 173 ? 2.629 8.953 -30.153 1.00 57.34 173 ASN A CA 1
ATOM 1343 C C . ASN A 1 173 ? 3.002 7.606 -30.806 1.00 57.34 173 ASN A C 1
ATOM 1345 O O . ASN A 1 173 ? 4.005 7.541 -31.517 1.00 57.34 173 ASN A O 1
ATOM 1349 N N . GLY A 1 174 ? 2.213 6.539 -30.619 1.00 48.28 174 GLY A N 1
ATOM 1350 C CA . GLY A 1 174 ? 2.303 5.319 -31.438 1.00 48.28 174 GLY A CA 1
ATOM 1351 C C . GLY A 1 174 ? 3.607 4.515 -31.323 1.00 48.28 174 GLY A C 1
ATOM 1352 O O . GLY A 1 174 ? 3.957 3.786 -32.253 1.00 48.28 174 GLY A O 1
ATOM 1353 N N . SER A 1 175 ? 4.349 4.630 -30.217 1.00 51.00 175 SER A N 1
ATOM 1354 C CA . SER A 1 175 ? 5.571 3.844 -29.998 1.00 51.00 175 SER A CA 1
ATOM 1355 C C . SER A 1 175 ? 5.227 2.439 -29.489 1.00 51.00 175 SER A C 1
ATOM 1357 O O . SER A 1 175 ? 5.215 2.150 -28.292 1.00 51.00 175 SER A O 1
ATOM 1359 N N . ASP A 1 176 ? 4.933 1.548 -30.433 1.00 49.50 176 ASP A N 1
ATOM 1360 C CA . ASP A 1 176 ? 4.397 0.188 -30.251 1.00 49.50 176 ASP A CA 1
ATOM 1361 C C . ASP A 1 176 ? 5.358 -0.840 -29.609 1.00 49.50 176 ASP A C 1
ATOM 1363 O O . ASP A 1 176 ? 5.137 -2.051 -29.655 1.00 49.50 176 ASP A O 1
ATOM 1367 N N . ASN A 1 177 ? 6.439 -0.402 -28.968 1.00 53.62 177 ASN A N 1
ATOM 1368 C CA . ASN A 1 177 ? 7.500 -1.322 -28.552 1.00 53.62 177 ASN A CA 1
ATOM 1369 C C . ASN A 1 177 ? 7.192 -2.057 -27.231 1.00 53.62 177 ASN A C 1
ATOM 1371 O O . ASN A 1 177 ? 7.898 -2.999 -26.887 1.00 53.62 177 ASN A O 1
ATOM 1375 N N . ASN A 1 178 ? 6.134 -1.662 -26.506 1.00 53.91 178 ASN A N 1
ATOM 1376 C CA . ASN A 1 178 ? 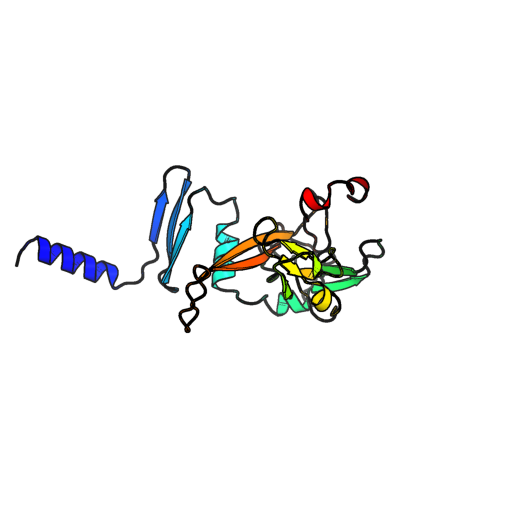5.735 -2.240 -25.215 1.00 53.91 178 ASN A CA 1
ATOM 1377 C C . ASN A 1 178 ? 4.208 -2.433 -25.073 1.00 53.91 178 ASN A C 1
ATOM 1379 O O . ASN A 1 178 ? 3.645 -2.119 -24.030 1.00 53.91 178 ASN A O 1
ATOM 1383 N N . ASN A 1 179 ? 3.507 -2.948 -26.094 1.00 62.06 179 ASN A N 1
ATOM 1384 C CA . ASN A 1 179 ? 2.092 -3.386 -26.021 1.00 62.06 179 ASN A CA 1
ATOM 1385 C C . ASN A 1 179 ? 1.089 -2.402 -25.355 1.00 62.06 179 ASN A C 1
ATOM 1387 O O . ASN A 1 179 ? 0.018 -2.832 -24.921 1.00 62.06 179 ASN A O 1
ATOM 1391 N N . GLY A 1 180 ? 1.436 -1.115 -25.222 1.00 64.31 180 GLY A N 1
ATOM 1392 C CA . GLY A 1 180 ? 0.655 -0.093 -24.527 1.00 64.31 180 GLY A CA 1
ATOM 1393 C C . GLY A 1 180 ? 0.142 -0.519 -23.149 1.00 64.31 180 GLY A C 1
ATOM 1394 O O . GLY A 1 180 ? -1.020 -0.278 -22.858 1.00 64.31 180 GLY A O 1
ATOM 1395 N N . ARG A 1 181 ? 0.921 -1.208 -22.302 1.00 75.31 181 ARG A N 1
ATOM 1396 C CA . ARG A 1 181 ? 0.452 -1.633 -20.962 1.00 75.31 181 ARG A CA 1
ATOM 1397 C C . ARG A 1 181 ? 1.264 -0.999 -19.840 1.00 75.31 181 ARG A C 1
ATOM 1399 O O . ARG A 1 181 ? 2.465 -1.223 -19.751 1.00 75.31 181 ARG A O 1
ATOM 1406 N N . ILE A 1 182 ? 0.592 -0.286 -18.940 1.00 81.62 182 ILE A N 1
ATOM 1407 C CA . ILE A 1 182 ? 1.175 0.256 -17.705 1.00 81.62 182 ILE A CA 1
ATOM 1408 C C . ILE A 1 182 ? 0.736 -0.620 -16.542 1.00 81.62 182 ILE A C 1
ATOM 1410 O O . ILE A 1 182 ? -0.445 -0.924 -16.404 1.00 81.62 182 ILE A O 1
ATOM 1414 N N . LYS A 1 183 ? 1.674 -1.018 -15.686 1.00 86.00 183 LYS A N 1
ATOM 1415 C CA . LYS A 1 183 ? 1.361 -1.734 -14.449 1.00 86.00 183 LYS A CA 1
ATOM 1416 C C . LYS A 1 183 ? 1.455 -0.793 -13.258 1.00 86.00 183 LYS A C 1
ATOM 1418 O O . LYS A 1 183 ? 2.374 0.017 -13.199 1.00 86.00 183 LYS A O 1
ATOM 1423 N N . GLN A 1 184 ? 0.536 -0.914 -12.309 1.00 89.56 184 GLN A N 1
ATOM 1424 C CA . GLN A 1 184 ? 0.592 -0.192 -11.035 1.00 89.56 184 GLN A CA 1
ATOM 1425 C C . GLN A 1 184 ? 0.162 -1.105 -9.892 1.00 89.56 184 GLN A C 1
ATOM 1427 O O . GLN A 1 184 ? -0.568 -2.073 -10.095 1.00 89.56 184 GLN A O 1
ATOM 1432 N N . CYS A 1 185 ? 0.613 -0.794 -8.683 1.00 91.50 185 CYS A N 1
ATOM 1433 C CA . CYS A 1 185 ? 0.248 -1.520 -7.475 1.00 91.50 185 CYS A CA 1
ATOM 1434 C C . CYS A 1 185 ? -0.719 -0.657 -6.659 1.00 91.50 185 CYS A C 1
ATOM 1436 O O . CYS A 1 185 ? -0.332 0.414 -6.203 1.00 91.50 185 CYS A O 1
ATOM 1438 N N . ALA A 1 186 ? -1.967 -1.090 -6.516 1.00 93.50 186 ALA A N 1
ATOM 1439 C CA . ALA A 1 186 ? -2.996 -0.419 -5.727 1.00 93.50 186 ALA A CA 1
ATOM 1440 C C . ALA A 1 186 ? -3.145 -1.071 -4.353 1.00 93.50 186 ALA A C 1
ATOM 1442 O O . ALA A 1 186 ? -2.955 -2.281 -4.225 1.00 93.50 186 ALA A O 1
ATOM 1443 N N . PHE A 1 187 ? -3.525 -0.290 -3.348 1.00 95.44 187 PHE A N 1
ATOM 1444 C CA . PHE A 1 187 ? -3.732 -0.769 -1.984 1.00 95.44 187 PHE A CA 1
ATOM 1445 C C . PHE A 1 187 ? -5.173 -0.587 -1.537 1.00 95.44 187 PHE A C 1
ATOM 1447 O O . PHE A 1 187 ? -5.816 0.405 -1.876 1.00 95.44 187 PHE A O 1
ATOM 1454 N N . PHE A 1 188 ? -5.665 -1.551 -0.764 1.00 95.31 188 PHE A N 1
ATOM 1455 C CA . PHE A 1 188 ? -7.010 -1.533 -0.203 1.00 95.31 188 PHE A CA 1
ATOM 1456 C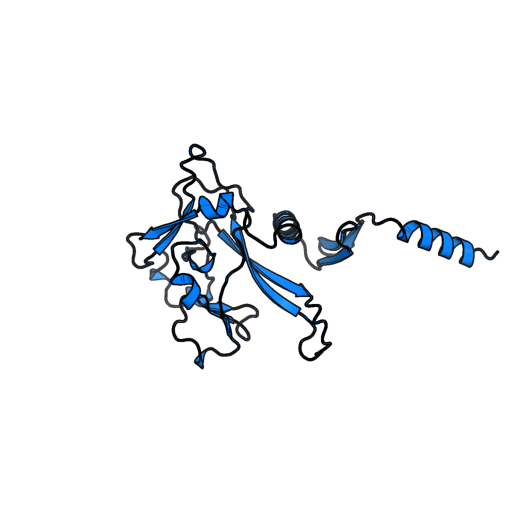 C . PHE A 1 188 ? -7.018 -2.076 1.215 1.00 95.31 188 PHE A C 1
ATOM 1458 O O . PHE A 1 188 ? -6.230 -2.965 1.542 1.00 95.31 188 PHE A O 1
ATOM 1465 N N . THR A 1 189 ? -7.973 -1.640 2.027 1.00 95.94 189 THR A N 1
ATOM 1466 C CA . THR A 1 189 ? -8.276 -2.322 3.288 1.00 95.94 189 THR A CA 1
ATOM 1467 C C . THR A 1 189 ? -8.902 -3.697 3.015 1.00 95.94 189 THR A C 1
ATOM 1469 O O . THR A 1 189 ? -9.745 -3.880 2.136 1.00 95.94 189 THR A O 1
ATOM 1472 N N . SER A 1 190 ? -8.492 -4.707 3.774 1.00 93.88 190 SER A N 1
ATOM 1473 C CA . SER A 1 190 ? -8.987 -6.095 3.667 1.00 93.88 190 SER A CA 1
ATOM 1474 C C . SER A 1 190 ? -10.082 -6.430 4.686 1.00 93.88 190 SER A C 1
ATOM 1476 O O . SER A 1 190 ? -10.801 -7.432 4.556 1.00 93.88 190 SER A O 1
ATOM 1478 N N . ARG A 1 191 ? -10.230 -5.559 5.684 1.00 94.50 191 ARG A N 1
ATOM 1479 C CA . ARG A 1 191 ? -11.260 -5.548 6.718 1.00 94.50 191 ARG A CA 1
ATOM 1480 C C . ARG A 1 191 ? -11.524 -4.111 7.156 1.00 94.50 191 ARG A C 1
ATOM 1482 O O . ARG A 1 191 ? -10.792 -3.203 6.779 1.00 94.50 191 ARG A O 1
ATOM 1489 N N . ASP A 1 192 ? -12.546 -3.959 7.973 1.00 96.19 192 ASP A N 1
ATOM 1490 C CA . ASP A 1 192 ? -12.812 -2.743 8.723 1.00 96.19 192 ASP A CA 1
ATOM 1491 C C . ASP A 1 192 ? -11.636 -2.428 9.670 1.00 96.19 192 ASP A C 1
ATOM 1493 O O . ASP A 1 192 ? -11.108 -3.340 10.324 1.00 96.19 192 ASP A O 1
ATOM 1497 N N . ILE A 1 193 ? -11.213 -1.161 9.723 1.00 97.19 193 ILE A N 1
ATOM 1498 C CA . ILE A 1 193 ? -10.079 -0.682 10.533 1.00 97.19 193 ILE A CA 1
ATOM 1499 C C . ILE A 1 193 ? -10.588 0.296 11.591 1.00 97.19 193 ILE A C 1
ATOM 1501 O O . ILE A 1 193 ? -11.196 1.314 11.256 1.00 97.19 193 ILE A O 1
ATOM 1505 N N . ALA A 1 194 ? -10.348 0.007 12.869 1.00 95.38 194 ALA A N 1
ATOM 1506 C CA . ALA A 1 194 ? -10.708 0.920 13.943 1.00 95.38 194 ALA A CA 1
ATOM 1507 C C . ALA A 1 194 ? -9.765 2.131 13.990 1.00 95.38 194 ALA A C 1
ATOM 1509 O O . ALA A 1 194 ? -8.601 2.068 13.589 1.00 95.38 194 ALA A O 1
ATOM 1510 N N . CYS A 1 195 ? -10.270 3.248 14.513 1.00 95.12 195 CYS A N 1
ATOM 1511 C CA . CYS A 1 195 ? -9.453 4.427 14.781 1.00 95.12 195 CYS A CA 1
ATOM 1512 C C . CYS A 1 195 ? -8.286 4.074 15.719 1.00 95.12 195 CYS A C 1
ATOM 1514 O O . CYS A 1 195 ? -8.459 3.382 16.723 1.00 95.12 195 CYS A O 1
ATOM 1516 N N . GLY A 1 196 ? -7.096 4.566 15.391 1.00 95.06 196 GLY A N 1
ATOM 1517 C CA . GLY A 1 196 ? -5.847 4.295 16.093 1.00 95.06 196 GLY A CA 1
ATOM 1518 C C . GLY A 1 196 ? -5.079 3.069 15.597 1.00 95.06 196 GLY A C 1
ATOM 1519 O O . GLY A 1 196 ? -3.932 2.895 16.010 1.00 95.06 196 GLY A O 1
ATOM 1520 N N . GLU A 1 197 ? -5.652 2.232 14.727 1.00 96.56 197 GLU A N 1
ATOM 1521 C CA . GLU A 1 197 ? -4.947 1.072 14.172 1.00 96.56 197 GLU A CA 1
ATOM 1522 C C . GLU A 1 197 ? -3.918 1.471 13.099 1.00 96.56 197 GLU A C 1
ATOM 1524 O O . GLU A 1 197 ? -4.137 2.385 12.298 1.00 96.56 197 GLU A O 1
ATOM 1529 N N . GLU A 1 198 ? -2.795 0.747 13.066 1.00 97.88 198 GLU A N 1
ATOM 1530 C CA . GLU A 1 198 ? -1.791 0.858 12.004 1.00 97.88 198 GLU A CA 1
ATOM 1531 C C . GLU A 1 198 ? -2.280 0.159 10.736 1.00 97.88 198 GLU A C 1
ATOM 1533 O O . GLU A 1 198 ? -2.775 -0.967 10.790 1.00 97.88 198 GLU A O 1
ATOM 1538 N N . LEU A 1 199 ? -2.103 0.801 9.588 1.00 98.38 199 LEU A N 1
ATOM 1539 C CA . LEU A 1 199 ? -2.349 0.228 8.276 1.00 98.38 199 LEU A CA 1
ATOM 1540 C C . LEU A 1 199 ? -1.106 -0.553 7.833 1.00 98.38 199 LEU A C 1
ATOM 1542 O O . LEU A 1 199 ? -0.037 0.019 7.608 1.00 98.38 199 LEU A O 1
ATOM 1546 N N . THR A 1 200 ? -1.244 -1.869 7.695 1.00 97.88 200 THR A N 1
ATOM 1547 C CA . THR A 1 200 ? -0.134 -2.778 7.384 1.00 97.88 200 THR A CA 1
ATOM 1548 C C . THR A 1 200 ? -0.511 -3.786 6.312 1.00 97.88 200 THR A C 1
ATOM 1550 O O . THR A 1 200 ? -1.680 -4.142 6.153 1.00 97.88 200 THR A O 1
ATOM 1553 N N . PHE A 1 201 ? 0.476 -4.281 5.567 1.00 95.94 201 PHE A N 1
ATOM 1554 C CA . PHE A 1 201 ? 0.254 -5.308 4.548 1.00 95.94 201 PHE A CA 1
ATOM 1555 C C . PHE A 1 201 ? 1.324 -6.396 4.575 1.00 95.94 201 PHE A C 1
ATOM 1557 O O . PHE A 1 201 ? 2.441 -6.185 5.035 1.00 95.94 201 PHE A O 1
ATOM 1564 N N . ASP A 1 202 ? 1.009 -7.568 4.028 1.00 92.75 202 ASP A N 1
ATOM 1565 C CA . ASP A 1 202 ? 2.004 -8.626 3.869 1.00 92.75 202 ASP A CA 1
ATOM 1566 C C . ASP A 1 202 ? 2.906 -8.355 2.655 1.00 92.75 202 ASP A C 1
ATOM 1568 O O . ASP A 1 202 ? 2.455 -8.320 1.503 1.00 92.75 202 ASP A O 1
ATOM 1572 N N . TYR A 1 203 ? 4.211 -8.209 2.896 1.00 89.00 203 TYR A N 1
ATOM 1573 C CA . TYR A 1 203 ? 5.205 -8.035 1.831 1.00 89.00 203 TYR A CA 1
ATOM 1574 C C . TYR A 1 203 ? 5.380 -9.313 0.991 1.00 89.00 203 TYR A C 1
ATOM 1576 O O . TYR A 1 203 ? 5.872 -9.260 -0.147 1.00 89.00 203 TYR A O 1
ATOM 1584 N N . GLY A 1 204 ? 4.906 -10.448 1.503 1.00 85.62 204 GLY A N 1
ATOM 1585 C CA . GLY A 1 204 ? 4.920 -11.751 0.862 1.00 85.62 204 GLY A CA 1
ATOM 1586 C C . GLY A 1 204 ? 6.169 -12.561 1.197 1.00 85.62 204 GLY A C 1
ATOM 1587 O O . GLY A 1 204 ? 7.165 -12.068 1.727 1.00 85.62 204 GLY A O 1
ATOM 1588 N N . SER A 1 205 ? 6.134 -13.845 0.845 1.00 81.25 205 SER A N 1
ATOM 1589 C CA . SER A 1 205 ? 7.144 -14.840 1.236 1.00 81.25 205 SER A CA 1
ATOM 1590 C C . SER A 1 205 ? 8.585 -14.478 0.864 1.00 81.25 205 SER A C 1
ATOM 1592 O O . SER A 1 205 ? 9.512 -14.861 1.570 1.00 81.25 205 SER A O 1
ATOM 1594 N N . ASN A 1 206 ? 8.794 -13.739 -0.228 1.00 76.50 206 ASN A N 1
ATOM 1595 C CA . ASN A 1 206 ? 10.134 -13.344 -0.666 1.00 76.50 206 ASN A CA 1
ATOM 1596 C C . ASN A 1 206 ? 10.806 -12.361 0.296 1.00 76.50 206 ASN A C 1
ATOM 1598 O O . ASN A 1 206 ? 12.021 -12.428 0.462 1.00 76.50 206 ASN A O 1
ATOM 1602 N N . TYR A 1 207 ? 10.031 -11.474 0.925 1.00 78.12 207 TYR A N 1
ATOM 1603 C CA . TYR A 1 207 ? 10.546 -10.551 1.932 1.00 78.12 207 TYR A CA 1
ATOM 1604 C C . TYR A 1 207 ? 10.894 -11.282 3.229 1.00 78.12 207 TYR A C 1
ATOM 1606 O O . TYR A 1 207 ? 11.948 -11.037 3.816 1.00 78.12 207 TYR A O 1
ATOM 1614 N N . TRP A 1 208 ? 10.020 -12.215 3.620 1.00 77.31 208 TRP A N 1
ATOM 1615 C CA . TRP A 1 208 ? 10.137 -12.981 4.856 1.00 77.31 208 TRP A CA 1
ATOM 1616 C C . TRP A 1 208 ? 11.232 -14.037 4.847 1.00 77.31 208 TRP A C 1
ATOM 1618 O O . TRP A 1 208 ? 11.660 -14.452 5.918 1.00 77.31 208 TRP A O 1
ATOM 1628 N N . ARG A 1 209 ? 11.687 -14.476 3.670 1.00 80.94 209 ARG A N 1
ATOM 1629 C CA . ARG A 1 209 ? 12.719 -15.507 3.548 1.00 80.94 209 ARG A CA 1
ATOM 1630 C C . ARG A 1 209 ? 14.030 -15.037 4.187 1.00 80.94 209 ARG A C 1
ATOM 1632 O O . ARG A 1 209 ? 14.709 -14.177 3.627 1.00 80.94 209 ARG A O 1
ATOM 1639 N N . GLY A 1 210 ? 14.403 -15.645 5.311 1.00 81.50 210 GLY A N 1
ATOM 1640 C CA . GLY A 1 210 ? 15.573 -15.269 6.115 1.00 81.50 210 GLY A CA 1
ATOM 1641 C C . GLY A 1 210 ? 15.319 -14.147 7.131 1.00 81.50 210 GLY A C 1
ATOM 1642 O O . GLY A 1 210 ? 16.264 -13.707 7.779 1.00 81.50 210 GLY A O 1
ATOM 1643 N N . ARG A 1 211 ? 14.067 -13.691 7.262 1.00 79.56 211 ARG A N 1
ATOM 1644 C CA . ARG A 1 211 ? 13.589 -12.678 8.222 1.00 79.56 211 ARG A CA 1
ATOM 1645 C C . ARG A 1 211 ? 12.389 -13.182 9.019 1.00 79.56 211 ARG A C 1
ATOM 1647 O O . ARG A 1 211 ? 11.578 -12.406 9.515 1.00 79.56 211 ARG A O 1
ATOM 1654 N N . GLU A 1 212 ? 12.227 -14.494 9.136 1.00 83.00 212 GLU A N 1
ATOM 1655 C CA . GLU A 1 212 ? 11.055 -15.091 9.775 1.00 83.00 212 GLU A CA 1
ATOM 1656 C C . GLU A 1 212 ? 10.930 -14.680 11.251 1.00 83.00 212 GLU A C 1
ATOM 1658 O O . GLU A 1 212 ? 9.819 -14.595 11.764 1.00 83.00 212 GLU A O 1
ATOM 1663 N N . SER A 1 213 ? 12.048 -14.366 11.917 1.00 79.56 213 SER A N 1
ATOM 1664 C CA . SER A 1 213 ? 12.078 -13.845 13.291 1.00 79.56 213 SER A CA 1
ATOM 1665 C C . SER A 1 213 ? 11.576 -12.405 13.434 1.00 79.56 213 SER A C 1
ATOM 1667 O O . SER A 1 213 ? 11.333 -11.967 14.553 1.00 79.56 213 SER A O 1
ATOM 1669 N N . GLU A 1 214 ? 11.446 -11.665 12.332 1.00 76.88 214 GLU A N 1
ATOM 1670 C CA . GLU A 1 214 ? 10.952 -10.279 12.309 1.00 76.88 214 GLU A CA 1
ATOM 1671 C C . GLU A 1 214 ? 9.425 -10.211 12.129 1.00 76.88 214 GLU A C 1
ATOM 1673 O O . GLU A 1 214 ? 8.842 -9.128 12.143 1.00 76.88 214 GLU A O 1
ATOM 1678 N N . LYS A 1 215 ? 8.754 -11.366 12.003 1.00 70.00 215 LYS A N 1
ATOM 1679 C CA . LYS A 1 215 ? 7.292 -11.492 12.068 1.00 70.00 215 LYS A CA 1
ATOM 1680 C C . LYS A 1 215 ? 6.813 -11.278 13.510 1.00 70.00 215 LYS A C 1
ATOM 1682 O O . LYS A 1 215 ? 6.533 -12.244 14.219 1.00 70.00 215 LYS A O 1
ATOM 1687 N N . ILE A 1 216 ? 6.809 -10.028 13.965 1.00 62.38 216 ILE A N 1
ATOM 1688 C CA . ILE A 1 216 ? 6.417 -9.640 15.333 1.00 62.38 216 ILE A CA 1
ATOM 1689 C C . ILE A 1 216 ? 4.893 -9.595 15.464 1.00 62.38 216 ILE A C 1
ATOM 1691 O O . ILE A 1 216 ? 4.204 -9.072 14.570 1.00 62.38 216 ILE A O 1
#

InterPro domains:
  IPR001214 SET domain [PF00856] (99-204)
  IPR001214 SET domain [PS50280] (70-204)
  IPR046341 SET domain superfamily [G3DSA:2.170.270.10] (62-216)
  IPR046341 SET domain superfamily [SSF82199] (79-208)

Secondary structure (DSSP, 8-state):
--HHHHHHHHHHHHHTS---EEEE-GGG-EEEEETTTTEEEEE-SPPPTTHHHHHHHHHH-SS--HHHHHTEEEEE-SSTT-EEEEE--TTTTSPPBPTT-EEEE--SEEES-GGG-S-STTEEESSSSSSEEE-TTGGG-TTS--GGGPEE--TTT--EEEEEEEEE---TT--GGGTTEEEEEEEEESS-B-TT-EEEE---HHHHTT-GGG--

Organism: NCBI:txid2856